Protein AF-A0ABD4UC56-F1 (afdb_monomer_lite)

Sequence (244 aa):
MSHGNWPKPLLRMRTLYWSKEVMFRAGFTQPSDFINEAKYGRTALVELGGLPWDSYFSGEKTPVLKTVALVEKVVAGTADLFETGPEGIPLWSILAGDIEKSKTLFNEVVGAPELDFHQRAIALALLFLPDRLNTRIEGAPEGFPDEHALPASDRRYTVWFERFLDMPAAIRLMNEAYEERAGFGMKPICAIFACYNLAKEYENSKVAILCGRLARQMMKQAIDEEFEGLGRDLSGYLSSFLRH

Foldseek 3Di:
DPPPPFDLLLLLLLLLLLLCVLQVLVVHDDLVVLQCCCCPNDALSVQVNPPPSVCSNRSVDGDDLVSLVSSCVRRNPSNCCNCANPPNHNLSCLLRLPLVSLVVLLCVVQVCPPADLVRSLVSLVCLLFACVVVPDPPPPPPPDDDPVPPPNDDPPRLVVLLVLLPDPVVLVRSLVSCVVVVASAPSSLSNLSSSLSVCVVVVNVSSVSNSLSVNVSCLVHHQPPRRPSRSVSVSVSSVVSSVD

Secondary structure (DSSP, 8-state):
-PPPS--HHHHHHHHHHHHHHHHHHTT-SSHHHHHHHHHH-SSGGGGGTTS-HHHHHTTSS---HHHHHHHHHHSTT-HHHHHT-GGG--HHHHHTT-HHHHHHHHHHHH--TTS-HHHHHHHHHHTTS-HHHHH-STTPPTTPPPGGG--TT-THHHHHHHHHTTSHHHHHHHHHHHHHHT---HHHHHHHHHHHHHHHHTT-HHHHHHHHHHHHHHHHHTHHHHSTTTHHHHHHHHHHHTT-

pLDDT: mean 84.9, std 16.59, range [34.41, 97.75]

Organism: NCBI:txid95486

Radius of gyration: 20.55 Å; chains: 1; bounding box: 45×37×62 Å

Structure (mmCIF, N/CA/C/O backbone):
data_AF-A0ABD4UC56-F1
#
_entry.id   AF-A0ABD4UC56-F1
#
loop_
_atom_site.group_PDB
_atom_site.id
_atom_site.type_symbol
_atom_site.label_atom_id
_atom_site.label_alt_id
_atom_site.label_comp_id
_atom_site.label_asym_id
_atom_site.label_entity_id
_atom_site.label_seq_id
_atom_site.pdbx_PDB_ins_code
_atom_site.Cartn_x
_atom_site.Cartn_y
_atom_site.Cartn_z
_atom_site.occupancy
_atom_site.B_iso_or_equiv
_atom_site.auth_seq_id
_atom_site.auth_comp_id
_atom_site.auth_asym_id
_atom_site.auth_atom_id
_atom_site.pdbx_PDB_model_num
ATOM 1 N N . MET A 1 1 ? -13.176 -18.007 8.235 1.00 34.94 1 MET A N 1
ATOM 2 C CA . MET A 1 1 ? -12.053 -18.149 7.292 1.00 34.94 1 MET A CA 1
ATOM 3 C C . MET A 1 1 ? -10.886 -17.398 7.896 1.00 34.94 1 MET A C 1
ATOM 5 O O . MET A 1 1 ? -11.037 -16.214 8.172 1.00 34.94 1 MET A O 1
ATOM 9 N N . SER A 1 2 ? -9.814 -18.098 8.275 1.00 38.34 2 SER A N 1
ATOM 10 C CA . SER A 1 2 ? -8.601 -17.439 8.763 1.00 38.34 2 SER A CA 1
ATOM 11 C C . SER A 1 2 ? -8.067 -16.574 7.631 1.00 38.34 2 SER A C 1
ATOM 13 O O . SER A 1 2 ? -8.054 -17.034 6.490 1.00 38.34 2 SER A O 1
ATOM 15 N N . HIS A 1 3 ? -7.624 -15.350 7.922 1.00 51.09 3 HIS A N 1
ATOM 16 C CA . HIS A 1 3 ? -6.699 -14.684 7.013 1.00 51.09 3 HIS A CA 1
ATOM 17 C C . HIS A 1 3 ? -5.624 -15.719 6.669 1.00 51.09 3 HIS A C 1
ATOM 19 O O . HIS A 1 3 ? -5.076 -16.339 7.587 1.00 51.09 3 HIS A O 1
ATOM 25 N N . GLY A 1 4 ? -5.424 -16.003 5.376 1.00 55.19 4 GLY A N 1
ATOM 26 C CA . GLY A 1 4 ? -4.327 -16.860 4.926 1.00 55.19 4 GLY A CA 1
ATOM 27 C C . GLY A 1 4 ? -3.036 -16.409 5.603 1.00 55.19 4 GLY A C 1
ATOM 28 O O . GLY A 1 4 ? -2.984 -15.275 6.063 1.00 55.19 4 GLY A O 1
ATOM 29 N N . ASN A 1 5 ? -2.042 -17.290 5.736 1.00 69.44 5 ASN A N 1
ATOM 30 C CA . ASN A 1 5 ? -0.773 -17.046 6.440 1.00 69.44 5 ASN A CA 1
ATOM 31 C C . ASN A 1 5 ? -0.027 -15.788 5.933 1.00 69.44 5 ASN A C 1
ATOM 33 O O . ASN A 1 5 ? 0.991 -15.883 5.256 1.00 69.44 5 ASN A O 1
ATOM 37 N N . TRP A 1 6 ? -0.531 -14.597 6.245 1.00 87.25 6 TRP A N 1
ATOM 38 C CA . TRP A 1 6 ? 0.053 -13.326 5.876 1.00 87.25 6 TRP A CA 1
ATOM 39 C C . TRP A 1 6 ? 1.240 -13.083 6.800 1.00 87.25 6 TRP A C 1
ATOM 41 O O . TRP A 1 6 ? 1.187 -13.448 7.984 1.00 87.25 6 TRP A O 1
ATOM 51 N N . PRO A 1 7 ? 2.314 -12.456 6.299 1.00 89.38 7 PRO A N 1
ATOM 52 C CA . PRO A 1 7 ? 3.470 -12.148 7.122 1.00 89.38 7 PRO A CA 1
ATOM 53 C C . PRO A 1 7 ? 3.062 -11.380 8.385 1.00 89.38 7 PRO A C 1
ATOM 55 O O . PRO A 1 7 ? 2.300 -10.414 8.317 1.00 89.38 7 PRO A O 1
ATOM 58 N N . LYS A 1 8 ? 3.599 -11.766 9.551 1.00 90.75 8 LYS A N 1
ATOM 59 C CA . LYS A 1 8 ? 3.335 -11.056 10.819 1.00 90.75 8 LYS A CA 1
ATOM 60 C C . LYS A 1 8 ? 3.566 -9.536 10.715 1.00 90.75 8 LYS A C 1
ATOM 62 O O . LYS A 1 8 ? 2.724 -8.798 11.224 1.00 90.75 8 LYS A O 1
ATOM 67 N N . PRO A 1 9 ? 4.628 -9.039 10.041 1.00 92.62 9 PRO A N 1
ATOM 68 C CA . PRO A 1 9 ? 4.813 -7.599 9.856 1.00 92.62 9 PRO A CA 1
ATOM 69 C C . PRO A 1 9 ? 3.680 -6.935 9.058 1.00 92.62 9 PRO A C 1
ATOM 71 O O . PRO A 1 9 ? 3.264 -5.834 9.407 1.00 92.62 9 PRO A O 1
ATOM 74 N N . LEU A 1 10 ? 3.133 -7.622 8.047 1.00 94.06 10 LEU A N 1
ATOM 75 C CA . LEU A 1 10 ? 2.003 -7.130 7.254 1.00 94.06 10 LEU A CA 1
ATOM 76 C C . LEU A 1 10 ? 0.727 -7.061 8.098 1.00 94.06 10 LEU A C 1
ATOM 78 O O . LEU A 1 10 ? 0.036 -6.045 8.100 1.00 94.06 10 LEU A O 1
ATOM 82 N N . LEU A 1 11 ? 0.440 -8.119 8.864 1.00 93.19 11 LEU A N 1
ATOM 83 C CA . LEU A 1 11 ? -0.705 -8.155 9.779 1.00 93.19 11 LEU A CA 1
ATOM 84 C C . LEU A 1 11 ? -0.637 -7.037 10.824 1.00 93.19 11 LEU A C 1
ATOM 86 O O . LEU A 1 11 ? -1.659 -6.411 11.115 1.00 93.19 11 LEU A O 1
ATOM 90 N N . ARG A 1 12 ? 0.562 -6.766 11.354 1.00 94.12 12 ARG A N 1
ATOM 91 C CA . ARG A 1 12 ? 0.807 -5.667 12.291 1.00 94.12 12 ARG A CA 1
ATOM 92 C C . ARG A 1 12 ? 0.507 -4.315 11.648 1.00 94.12 12 ARG A C 1
ATOM 94 O O . ARG A 1 12 ? -0.322 -3.586 12.177 1.00 94.12 12 ARG A O 1
ATOM 101 N N . MET A 1 13 ? 1.119 -4.009 10.504 1.00 95.12 13 MET A N 1
ATOM 102 C CA . MET A 1 13 ? 0.912 -2.742 9.788 1.00 95.12 13 MET A CA 1
ATOM 103 C C . MET A 1 13 ? -0.564 -2.502 9.453 1.00 95.12 13 MET A C 1
ATOM 105 O O . MET A 1 13 ? -1.112 -1.450 9.767 1.00 95.12 13 MET A O 1
ATOM 109 N N . ARG A 1 14 ? -1.232 -3.516 8.899 1.00 95.00 14 ARG A N 1
ATOM 110 C CA . ARG A 1 14 ? -2.663 -3.476 8.590 1.00 95.00 14 ARG A CA 1
ATOM 111 C C . ARG A 1 14 ? -3.525 -3.184 9.816 1.00 95.00 14 ARG A C 1
ATOM 113 O O . ARG A 1 14 ? -4.465 -2.402 9.736 1.00 95.00 14 ARG A O 1
ATOM 120 N N . THR A 1 15 ? -3.210 -3.810 10.951 1.00 95.88 15 THR A N 1
ATOM 121 C CA . THR A 1 15 ? -3.959 -3.593 12.197 1.00 95.88 15 THR A CA 1
ATOM 122 C C . THR A 1 15 ? -3.738 -2.187 12.751 1.00 95.88 15 THR A C 1
ATOM 124 O O . THR A 1 15 ? -4.694 -1.541 13.180 1.00 95.88 15 THR A O 1
ATOM 127 N N . LEU A 1 16 ? -2.497 -1.699 12.717 1.00 95.75 16 LEU A N 1
ATOM 128 C CA . LEU A 1 16 ? -2.157 -0.345 13.149 1.00 95.75 16 LEU A CA 1
ATOM 129 C C . LEU A 1 16 ? -2.897 0.703 12.320 1.00 95.75 16 LEU A C 1
ATOM 131 O O . LEU A 1 16 ? -3.512 1.597 12.891 1.00 95.75 16 LEU A O 1
ATOM 135 N N . TYR A 1 17 ? -2.881 0.567 10.994 1.00 96.62 17 TYR A N 1
ATOM 136 C CA . TYR A 1 17 ? -3.614 1.461 10.103 1.00 96.62 17 TYR A CA 1
ATOM 137 C C . TYR A 1 17 ? -5.119 1.426 10.383 1.00 96.62 17 TYR A C 1
ATOM 139 O O . TYR A 1 17 ? -5.709 2.448 10.713 1.00 96.62 17 TYR A O 1
ATOM 147 N N . TRP A 1 18 ? -5.728 0.239 10.357 1.00 97.25 18 TRP A N 1
ATOM 148 C CA . TRP A 1 18 ? -7.166 0.096 10.579 1.00 97.25 18 TRP A CA 1
ATOM 149 C C . TRP A 1 18 ? -7.626 0.640 11.935 1.00 97.25 18 TRP A C 1
ATOM 151 O O . TRP A 1 18 ? -8.631 1.337 12.003 1.00 97.25 18 TRP A O 1
ATOM 161 N N . SER A 1 19 ? -6.901 0.350 13.018 1.00 97.19 19 SER A N 1
ATOM 162 C CA . SER A 1 19 ? -7.288 0.833 14.351 1.00 97.19 19 SER A CA 1
ATOM 163 C C . SER A 1 19 ? -7.240 2.361 14.449 1.00 97.19 19 SER A C 1
ATOM 165 O O . SER A 1 19 ? -8.157 2.955 15.018 1.00 97.19 19 SER A O 1
ATOM 167 N N . LYS A 1 20 ? -6.232 3.006 13.842 1.00 96.75 20 LYS A N 1
ATOM 168 C CA . LYS A 1 20 ? -6.167 4.473 13.719 1.00 96.75 20 LYS A CA 1
ATOM 169 C C . LYS A 1 20 ? -7.346 5.019 12.911 1.00 96.75 20 LYS A C 1
ATOM 171 O O . LYS A 1 20 ? -7.988 5.963 13.352 1.00 96.75 20 LYS A O 1
ATOM 176 N N . GLU A 1 21 ? -7.679 4.396 11.786 1.00 96.94 21 GLU A N 1
ATOM 177 C CA . GLU A 1 21 ? -8.805 4.817 10.944 1.00 96.94 21 GLU A CA 1
ATOM 178 C C . GLU A 1 21 ? -10.159 4.687 11.647 1.00 96.94 21 GLU A C 1
ATOM 180 O O . GLU A 1 21 ? -10.992 5.588 11.562 1.00 96.94 21 GLU A O 1
ATOM 185 N N . VAL A 1 22 ? -10.379 3.602 12.397 1.00 97.44 22 VAL A N 1
ATOM 186 C CA . VAL A 1 22 ? -11.581 3.448 13.232 1.00 97.44 22 VAL A CA 1
ATOM 187 C C . VAL A 1 22 ? -11.675 4.587 14.245 1.00 97.44 22 VAL A C 1
ATOM 189 O O . VAL A 1 22 ? -12.737 5.188 14.399 1.00 97.44 22 VAL A O 1
ATOM 192 N N . MET A 1 23 ? -10.565 4.902 14.915 1.00 97.31 23 MET A N 1
ATOM 193 C CA . MET A 1 23 ? -10.492 5.981 15.898 1.00 97.31 23 MET A CA 1
ATOM 194 C C . MET A 1 23 ? -10.817 7.345 15.272 1.00 97.31 23 MET A C 1
ATOM 196 O O . MET A 1 23 ? -11.667 8.067 15.796 1.00 97.31 23 MET A O 1
ATOM 200 N N . PHE A 1 24 ? -10.193 7.678 14.139 1.00 96.00 24 PHE A N 1
ATOM 201 C CA . PHE A 1 24 ? -10.416 8.952 13.453 1.00 96.00 24 PHE A CA 1
ATOM 202 C C . PHE A 1 24 ? -11.850 9.088 12.943 1.00 96.00 24 PHE A C 1
ATOM 204 O O . PHE A 1 24 ? -12.478 10.126 13.149 1.00 96.00 24 PHE A O 1
ATOM 211 N N . ARG A 1 25 ? -12.417 8.028 12.359 1.00 95.56 25 ARG A N 1
ATOM 212 C CA . ARG A 1 25 ? -13.816 8.014 11.894 1.00 95.56 25 ARG A CA 1
ATOM 213 C C . ARG A 1 25 ? -14.823 8.099 13.033 1.00 95.56 25 ARG A C 1
ATOM 215 O O . ARG A 1 25 ? -15.903 8.650 12.848 1.00 95.56 25 ARG A O 1
ATOM 222 N N . ALA A 1 26 ? -14.463 7.598 14.210 1.00 95.25 26 ALA A N 1
ATOM 223 C CA . ALA A 1 26 ? -15.240 7.785 15.429 1.00 95.25 26 ALA A CA 1
ATOM 224 C C . ALA A 1 26 ? -15.114 9.207 16.018 1.00 95.25 26 ALA A C 1
ATOM 226 O O . ALA A 1 26 ? -15.809 9.517 16.982 1.00 95.25 26 ALA A O 1
ATOM 227 N N . GLY A 1 27 ? -14.266 10.075 15.451 1.00 95.81 27 GLY A N 1
ATOM 228 C CA . GLY A 1 27 ? -14.096 11.471 15.868 1.00 95.81 27 GLY A CA 1
ATOM 229 C C . GLY A 1 27 ? -13.004 11.699 16.914 1.00 95.81 27 GLY A C 1
ATOM 230 O O . GLY A 1 27 ? -12.983 12.752 17.549 1.00 95.81 27 GLY A O 1
ATOM 231 N N . PHE A 1 28 ? -12.097 10.738 17.107 1.00 96.56 28 PHE A N 1
ATOM 232 C CA . PHE A 1 28 ? -11.047 10.804 18.123 1.00 96.56 28 PHE A CA 1
ATOM 233 C C . PHE A 1 28 ? -9.662 10.928 17.497 1.00 96.56 28 PHE A C 1
ATOM 235 O O . PHE A 1 28 ? -9.378 10.346 16.456 1.00 96.56 28 PHE A O 1
ATOM 242 N N . THR A 1 29 ? -8.768 11.651 18.171 1.00 94.31 29 THR A N 1
ATOM 243 C CA . THR A 1 29 ? -7.362 11.803 17.754 1.00 94.31 29 THR A CA 1
ATOM 244 C C . THR A 1 29 ? -6.379 11.106 18.691 1.00 94.31 29 THR A C 1
ATOM 246 O O . THR A 1 29 ? -5.220 10.917 18.325 1.00 94.31 29 THR A O 1
ATOM 249 N N . GLN A 1 30 ? -6.830 10.705 19.884 1.00 95.88 30 GLN A N 1
ATOM 250 C CA . GLN A 1 30 ? -6.021 10.036 20.899 1.00 95.88 30 GLN A CA 1
ATOM 251 C C . GLN A 1 30 ? -6.595 8.652 21.229 1.00 95.88 30 GLN A C 1
ATOM 253 O O . GLN A 1 30 ? -7.786 8.552 21.546 1.00 95.88 30 GLN A O 1
ATOM 258 N N . PRO A 1 31 ? -5.763 7.588 21.240 1.00 96.69 31 PRO A N 1
ATOM 259 C CA . PRO A 1 31 ? -6.217 6.242 21.582 1.00 96.69 31 PRO A CA 1
ATOM 260 C C . PRO A 1 31 ? -6.876 6.154 22.960 1.00 96.69 31 PRO A C 1
ATOM 262 O O . PRO A 1 31 ? -7.880 5.465 23.111 1.00 96.69 31 PRO A O 1
ATOM 265 N N . SER A 1 32 ? -6.356 6.874 23.960 1.00 96.56 32 SER A N 1
ATOM 266 C CA . SER A 1 32 ? -6.914 6.877 25.318 1.00 96.56 32 SER A CA 1
ATOM 267 C C . SER A 1 32 ? -8.359 7.364 25.355 1.00 96.56 32 SER A C 1
ATOM 269 O O . SER A 1 32 ? -9.187 6.772 26.043 1.00 96.56 32 SER A O 1
ATOM 271 N N . ASP A 1 33 ? -8.668 8.416 24.601 1.00 96.62 33 ASP A N 1
ATOM 272 C CA . ASP A 1 33 ? -9.986 9.050 24.608 1.00 96.62 33 ASP A CA 1
ATOM 273 C C . ASP A 1 33 ? -11.004 8.152 23.913 1.00 96.62 33 ASP A C 1
ATOM 275 O O . ASP A 1 33 ? -12.080 7.899 24.450 1.00 96.62 33 ASP A O 1
ATOM 279 N N . PHE A 1 34 ? -10.610 7.573 22.777 1.00 97.44 34 PHE A N 1
ATOM 280 C CA . PHE A 1 34 ? -11.412 6.580 22.074 1.00 97.44 34 PHE A CA 1
ATOM 281 C C . PHE A 1 34 ? -11.685 5.342 22.936 1.00 97.44 34 PHE A C 1
ATOM 283 O O . PHE A 1 34 ? -12.820 4.879 23.014 1.00 97.44 34 PHE A O 1
ATOM 290 N N . ILE A 1 35 ? -10.668 4.814 23.624 1.00 97.00 35 ILE A N 1
ATOM 291 C CA . ILE A 1 35 ? -10.823 3.650 24.507 1.00 97.00 35 ILE A CA 1
ATOM 292 C C . ILE A 1 35 ? -11.744 3.974 25.684 1.00 97.00 35 ILE A C 1
ATOM 294 O O . ILE A 1 35 ? -12.556 3.133 26.072 1.00 97.00 35 ILE A O 1
ATOM 298 N N . ASN A 1 36 ? -11.633 5.173 26.254 1.00 96.31 36 ASN A N 1
ATOM 299 C CA . ASN A 1 36 ? -12.501 5.612 27.341 1.00 96.31 36 ASN A CA 1
ATOM 300 C C . ASN A 1 36 ? -13.952 5.764 26.877 1.00 96.31 36 ASN A C 1
ATOM 302 O O . ASN A 1 36 ? -14.845 5.267 27.563 1.00 96.31 36 ASN A O 1
ATOM 306 N N . GLU A 1 37 ? -14.196 6.366 25.710 1.00 96.12 37 GLU A N 1
ATOM 307 C CA . GLU A 1 37 ? -15.546 6.467 25.144 1.00 96.12 37 GLU A CA 1
ATOM 308 C C . GLU A 1 37 ? -16.113 5.080 24.812 1.00 96.12 37 GLU A C 1
ATOM 310 O O . GLU A 1 37 ? -17.249 4.773 25.167 1.00 96.12 37 GLU A O 1
ATOM 315 N N . ALA A 1 38 ? -15.315 4.193 24.217 1.00 95.12 38 ALA A N 1
ATOM 316 C CA . ALA A 1 38 ? -15.743 2.828 23.931 1.00 95.12 38 ALA A CA 1
ATOM 317 C C . ALA A 1 38 ? -16.048 2.026 25.208 1.00 95.12 38 ALA A C 1
ATOM 319 O O . ALA A 1 38 ? -16.884 1.133 25.180 1.00 95.12 38 ALA A O 1
ATOM 320 N N . LYS A 1 39 ? -15.391 2.305 26.341 1.00 94.50 39 LYS A N 1
ATOM 321 C CA . LYS A 1 39 ? -15.625 1.577 27.603 1.00 94.50 39 LYS A CA 1
ATOM 322 C C . LYS A 1 39 ? -16.746 2.165 28.456 1.00 94.50 39 LYS A C 1
ATOM 324 O O . LYS A 1 39 ? -17.469 1.410 29.102 1.00 94.50 39 LYS A O 1
ATOM 329 N N . TYR A 1 40 ? -16.858 3.488 28.506 1.00 93.31 40 TYR A N 1
ATOM 330 C CA . TYR A 1 40 ? -17.664 4.199 29.507 1.00 93.31 40 TYR A CA 1
ATOM 331 C C . TYR A 1 40 ? -18.551 5.300 28.922 1.00 93.31 40 TYR A C 1
ATOM 333 O O . TYR A 1 40 ? -19.234 5.997 29.678 1.00 93.31 40 TYR A O 1
ATOM 341 N N . GLY A 1 41 ? -18.518 5.484 27.604 1.00 89.06 41 GLY A N 1
ATOM 342 C CA . GLY A 1 41 ? -19.279 6.500 26.900 1.00 89.06 41 GLY A CA 1
ATOM 343 C C . GLY A 1 41 ? -20.789 6.303 26.984 1.00 89.06 41 GLY A C 1
ATOM 344 O O . GLY A 1 41 ? -21.318 5.431 27.677 1.00 89.06 41 GLY A O 1
ATOM 345 N N . ARG A 1 42 ? -21.514 7.148 26.254 1.00 83.94 42 ARG A N 1
ATOM 346 C CA . ARG A 1 42 ? -22.986 7.061 26.133 1.00 83.94 42 ARG A CA 1
ATOM 347 C C . ARG A 1 42 ? -23.453 6.960 24.683 1.00 83.94 42 ARG A C 1
ATOM 349 O O . ARG A 1 42 ? -24.628 7.165 24.393 1.00 83.94 42 ARG A O 1
ATOM 356 N N . THR A 1 43 ? -22.523 6.676 23.782 1.00 89.50 43 THR A N 1
ATOM 357 C CA . THR A 1 43 ? -22.740 6.534 22.342 1.00 89.50 43 THR A CA 1
ATOM 358 C C . THR A 1 43 ? -22.788 5.056 21.946 1.00 89.50 43 THR A C 1
ATOM 360 O O . THR A 1 43 ? -22.531 4.182 22.768 1.00 89.50 43 THR A O 1
ATOM 363 N N . ALA A 1 44 ? -23.078 4.750 20.677 1.00 90.88 44 ALA A N 1
ATOM 364 C CA . ALA A 1 44 ? -23.024 3.375 20.163 1.00 90.88 44 ALA A CA 1
ATOM 365 C C . ALA A 1 44 ? -21.621 2.735 20.276 1.00 90.88 44 ALA A C 1
ATOM 367 O O . ALA A 1 44 ? -21.494 1.514 20.246 1.00 90.88 44 ALA A O 1
ATOM 368 N N . LEU A 1 45 ? -20.567 3.542 20.479 1.00 92.56 45 LEU A N 1
ATOM 369 C CA . LEU A 1 45 ? -19.195 3.065 20.684 1.00 92.56 45 LEU A CA 1
ATOM 370 C C . LEU A 1 45 ? -19.047 2.152 21.904 1.00 92.56 45 LEU A C 1
ATOM 372 O O .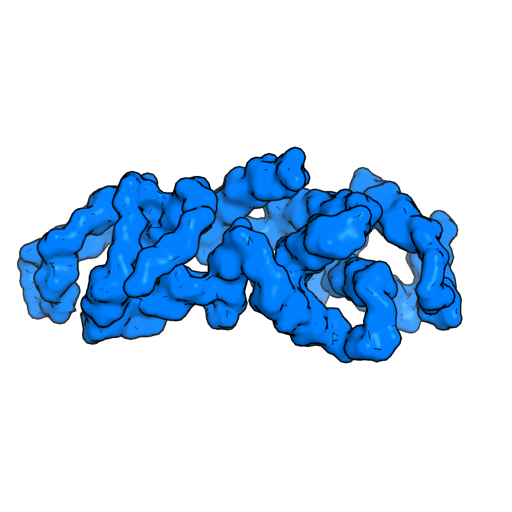 LEU A 1 45 ? -18.123 1.339 21.925 1.00 92.56 45 LEU A O 1
ATOM 376 N N . VAL A 1 46 ? -19.963 2.219 22.878 1.00 94.56 46 VAL A N 1
ATOM 377 C CA . VAL A 1 46 ? -19.941 1.336 24.056 1.00 94.56 46 VAL A CA 1
ATOM 378 C C . VAL A 1 46 ? -20.017 -0.150 23.701 1.00 94.56 46 VAL A C 1
ATOM 380 O O . VAL A 1 46 ? -19.494 -0.994 24.428 1.00 94.56 46 VAL A O 1
ATOM 383 N N . GLU A 1 47 ? -20.605 -0.488 22.547 1.00 93.25 47 GLU A N 1
ATOM 384 C CA . GLU A 1 47 ? -20.646 -1.860 22.026 1.00 93.25 47 GLU A CA 1
ATOM 385 C C . GLU A 1 47 ? -19.245 -2.415 21.717 1.00 93.25 47 GLU A C 1
ATOM 387 O O . GLU A 1 47 ? -19.036 -3.630 21.692 1.00 93.25 47 GLU A O 1
ATOM 392 N N . LEU A 1 48 ? -18.262 -1.532 21.522 1.00 95.88 48 LEU A N 1
ATOM 393 C CA . LEU A 1 48 ? -16.876 -1.870 21.211 1.00 95.88 48 LEU A CA 1
ATOM 394 C C . LEU A 1 48 ? -15.980 -1.946 22.459 1.00 95.88 48 LEU A C 1
ATOM 396 O O . LEU A 1 48 ? -14.807 -2.307 22.337 1.00 95.88 48 LEU A O 1
ATOM 400 N N . GLY A 1 49 ? -16.493 -1.635 23.655 1.00 93.69 49 GLY A N 1
ATOM 401 C CA . GLY A 1 49 ? -15.700 -1.508 24.886 1.00 93.69 49 GLY A CA 1
ATOM 402 C C . GLY A 1 49 ? -15.017 -2.785 25.369 1.00 93.69 49 GLY A C 1
ATOM 403 O O . GLY A 1 49 ? -13.985 -2.725 26.036 1.00 93.69 49 GLY A O 1
ATOM 404 N N . GLY A 1 50 ? -15.562 -3.949 25.004 1.00 94.50 50 GLY A N 1
ATOM 405 C CA . GLY A 1 50 ? -14.986 -5.257 25.333 1.00 94.50 50 GLY A CA 1
ATOM 406 C C . GLY A 1 50 ? -13.803 -5.675 24.452 1.00 94.50 50 GLY A C 1
ATOM 407 O O . GLY A 1 50 ? -13.218 -6.735 24.681 1.00 94.50 50 GLY A O 1
ATOM 408 N N . LEU A 1 51 ? -13.456 -4.891 23.427 1.00 96.88 51 LEU A N 1
ATOM 409 C CA . LEU A 1 51 ? -12.378 -5.221 22.497 1.00 96.88 51 LEU A CA 1
ATOM 410 C C . LEU A 1 51 ? -11.001 -4.799 23.048 1.00 96.88 51 LEU A C 1
ATOM 412 O O . LEU A 1 51 ? -10.890 -3.790 23.748 1.00 96.88 51 LEU A O 1
ATOM 416 N N . PRO A 1 52 ? -9.920 -5.538 22.726 1.00 96.94 52 PRO A N 1
ATOM 417 C CA . PRO A 1 52 ? -8.573 -5.249 23.214 1.00 96.94 52 PRO A CA 1
ATOM 418 C C . PRO A 1 52 ? -7.905 -4.128 22.398 1.00 96.94 52 PRO A C 1
ATOM 420 O O . PRO A 1 52 ? -6.874 -4.347 21.763 1.00 96.94 52 PRO A O 1
ATOM 423 N N . TRP A 1 53 ? -8.503 -2.935 22.398 1.00 97.44 53 TRP A N 1
ATOM 424 C CA . TRP A 1 53 ? -8.071 -1.786 21.597 1.00 97.44 53 TRP A CA 1
ATOM 425 C C . TRP A 1 53 ? -6.611 -1.397 21.815 1.00 97.44 53 TRP A C 1
ATOM 427 O O . TRP A 1 53 ? -5.910 -1.168 20.836 1.00 97.44 53 TRP A O 1
ATOM 437 N N . ASP A 1 54 ? -6.123 -1.420 23.058 1.00 96.81 54 ASP A N 1
ATOM 438 C CA . ASP A 1 54 ? -4.708 -1.172 23.370 1.00 96.81 54 ASP A CA 1
ATOM 439 C C . ASP A 1 54 ? -3.777 -2.087 22.551 1.00 96.81 54 ASP A C 1
ATOM 441 O O . ASP A 1 54 ? -2.806 -1.631 21.947 1.00 96.81 54 ASP A O 1
ATOM 445 N N . SER A 1 55 ? -4.123 -3.377 22.445 1.00 96.50 55 SER A N 1
ATOM 446 C CA . SER A 1 55 ? -3.368 -4.351 21.647 1.00 96.50 55 SER A CA 1
ATOM 447 C C . SER A 1 55 ? -3.525 -4.156 20.136 1.00 96.50 55 SER A C 1
ATOM 449 O O . SER A 1 55 ? -2.665 -4.602 19.376 1.00 96.50 55 SER A O 1
ATOM 451 N N . TYR A 1 56 ? -4.621 -3.547 19.676 1.00 97.19 56 TYR A N 1
ATOM 452 C CA . TYR A 1 56 ? -4.802 -3.200 18.264 1.00 97.19 56 TYR A CA 1
ATOM 453 C C . TYR A 1 56 ? -3.962 -1.975 17.894 1.00 97.19 56 TYR A C 1
ATOM 455 O O . TYR A 1 56 ? -3.231 -2.028 16.905 1.00 97.19 56 TYR A O 1
ATOM 463 N N . PHE A 1 57 ? -3.961 -0.935 18.732 1.00 96.62 57 PHE A N 1
ATOM 464 C CA . PHE A 1 57 ? -3.142 0.265 18.537 1.00 96.62 57 PHE A CA 1
ATOM 465 C C . PHE A 1 57 ? -1.635 0.015 18.682 1.00 96.62 57 PHE A C 1
ATOM 467 O O . PHE A 1 57 ? -0.842 0.763 18.115 1.00 96.62 57 PHE A O 1
ATOM 474 N N . SER A 1 58 ? -1.215 -1.034 19.396 1.00 94.44 58 SER A N 1
ATOM 475 C CA . SER A 1 58 ? 0.189 -1.481 19.428 1.00 94.44 58 SER A CA 1
ATOM 476 C C . SER A 1 58 ? 0.538 -2.484 18.316 1.00 94.44 58 SER A C 1
ATOM 478 O O . SER A 1 58 ? 1.718 -2.735 18.027 1.00 94.44 58 SER A O 1
ATOM 480 N N . GLY A 1 59 ? -0.482 -3.044 17.657 1.00 92.38 59 GLY A N 1
ATOM 481 C CA . GLY A 1 59 ? -0.350 -4.083 16.639 1.00 92.38 59 GLY A CA 1
ATOM 482 C C . GLY A 1 59 ? 0.091 -5.444 17.197 1.00 92.38 59 GLY A C 1
ATOM 483 O O . GLY A 1 59 ? 0.592 -6.280 16.445 1.00 92.38 59 GLY A O 1
ATOM 484 N N . GLU A 1 60 ? -0.065 -5.667 18.504 1.00 93.19 60 GLU A N 1
ATOM 485 C CA . GLU A 1 60 ? 0.219 -6.939 19.185 1.00 93.19 60 GLU A CA 1
ATOM 486 C C . GLU A 1 60 ? -0.819 -8.016 18.871 1.00 93.19 60 GLU A C 1
ATOM 488 O O . GLU A 1 60 ? -0.489 -9.199 18.761 1.00 93.19 60 GLU A O 1
ATOM 493 N N . LYS A 1 61 ? -2.086 -7.613 18.735 1.00 93.81 61 LYS A N 1
ATOM 494 C CA . LYS A 1 61 ? -3.186 -8.497 18.339 1.00 93.81 61 LYS A CA 1
ATOM 495 C C . LYS A 1 61 ? -3.746 -8.040 17.012 1.00 93.81 61 LYS A C 1
ATOM 497 O O . LYS A 1 61 ? -3.859 -6.851 16.771 1.00 93.81 61 LYS A O 1
ATOM 502 N N . THR A 1 62 ? -4.172 -8.990 16.192 1.00 93.38 62 THR A N 1
ATOM 503 C CA . THR A 1 62 ? -4.924 -8.723 14.963 1.00 93.38 62 THR A CA 1
ATOM 504 C C . THR A 1 62 ? -6.394 -9.067 15.209 1.00 93.38 62 THR A C 1
ATOM 506 O O . THR A 1 62 ? -6.668 -10.140 15.760 1.00 93.38 62 THR A O 1
ATOM 509 N N . PRO A 1 63 ? -7.352 -8.195 14.850 1.00 93.69 63 PRO A N 1
ATOM 510 C CA . PRO A 1 63 ? -8.767 -8.512 14.986 1.00 93.69 63 PRO A CA 1
ATOM 511 C C . PRO A 1 63 ? -9.137 -9.678 14.062 1.00 93.69 63 PRO A C 1
ATOM 513 O O . PRO A 1 63 ? -8.594 -9.840 12.969 1.00 93.69 63 PRO A O 1
ATOM 516 N N . VAL A 1 64 ? -10.078 -10.510 14.506 1.00 92.44 64 VAL A N 1
ATOM 517 C CA . VAL A 1 64 ? -10.695 -11.518 13.635 1.00 92.44 64 VAL A CA 1
ATOM 518 C C . VAL A 1 64 ? -11.795 -10.865 12.800 1.00 92.44 64 VAL A C 1
ATOM 520 O O . VAL A 1 64 ? -12.379 -9.872 13.222 1.00 92.44 64 VAL A O 1
ATOM 523 N N . LEU A 1 65 ? -12.160 -11.460 11.662 1.00 90.31 65 LEU A N 1
ATOM 524 C CA . LEU A 1 65 ? -13.205 -10.921 10.773 1.00 90.31 65 LEU A CA 1
ATOM 525 C C . LEU A 1 65 ? -14.536 -10.624 11.483 1.00 90.31 65 LEU A C 1
ATOM 527 O O . LEU A 1 65 ? -15.189 -9.633 11.189 1.00 90.31 65 LEU A O 1
ATOM 531 N N . LYS A 1 66 ? -14.924 -11.440 12.474 1.00 93.62 66 LYS A N 1
ATOM 532 C CA . LYS A 1 66 ? -16.124 -11.166 13.285 1.00 93.62 66 LYS A CA 1
ATOM 533 C C . LYS A 1 66 ? -16.012 -9.862 14.080 1.00 93.62 66 LYS A C 1
ATOM 535 O O . LYS A 1 66 ? -17.011 -9.178 14.249 1.00 93.62 66 LYS A O 1
ATOM 540 N N . THR A 1 67 ? -14.815 -9.535 14.567 1.00 95.50 67 THR A N 1
ATOM 541 C CA . THR A 1 67 ? -14.538 -8.270 15.255 1.00 95.50 67 THR A CA 1
ATOM 542 C C . THR A 1 67 ? -14.590 -7.108 14.277 1.00 95.50 67 THR A C 1
ATOM 544 O O . THR A 1 67 ? -15.223 -6.108 14.580 1.00 95.50 67 THR A O 1
ATOM 547 N N . VAL A 1 68 ? -13.994 -7.253 13.093 1.00 96.56 68 VAL A N 1
ATOM 548 C CA . VAL A 1 68 ? -14.046 -6.223 12.043 1.00 96.56 68 VAL A CA 1
ATOM 549 C C . VAL A 1 68 ? -15.497 -5.935 11.646 1.00 96.56 68 VAL A C 1
ATOM 551 O O . VAL A 1 68 ? -15.915 -4.785 11.650 1.00 96.56 68 VAL A O 1
ATOM 554 N N . ALA A 1 69 ? -16.303 -6.977 11.431 1.00 96.31 69 ALA A N 1
ATOM 555 C CA . ALA A 1 69 ? -17.725 -6.843 11.119 1.00 96.31 69 ALA A CA 1
ATOM 556 C C . ALA A 1 69 ? -18.559 -6.251 12.270 1.00 96.31 69 ALA A C 1
ATOM 558 O O . ALA A 1 69 ? -19.589 -5.632 12.022 1.00 96.31 69 ALA A O 1
ATOM 559 N N . LEU A 1 70 ? -18.156 -6.462 13.529 1.00 96.19 70 LEU A N 1
ATOM 560 C CA . LEU A 1 70 ? -18.777 -5.792 14.674 1.00 96.19 70 LEU A CA 1
ATOM 561 C C . LEU A 1 70 ? -18.460 -4.294 14.654 1.00 96.19 70 LEU A C 1
ATOM 563 O O . LEU A 1 70 ? -19.369 -3.487 14.806 1.00 96.19 70 LEU A O 1
ATOM 567 N N . VAL A 1 71 ? -17.194 -3.933 14.432 1.00 97.31 71 VAL A N 1
ATOM 568 C CA . VAL A 1 71 ? -16.761 -2.532 14.358 1.00 97.31 71 VAL A CA 1
ATOM 569 C C . VAL A 1 71 ? -17.450 -1.809 13.205 1.00 97.31 71 VAL A C 1
ATOM 571 O O . VAL A 1 71 ? -17.964 -0.724 13.430 1.00 97.31 71 VAL A O 1
ATOM 574 N N . GLU A 1 72 ? -17.572 -2.427 12.030 1.00 97.38 72 GLU A N 1
ATOM 575 C CA . GLU A 1 72 ? -18.257 -1.849 10.862 1.00 97.38 72 GLU A CA 1
ATOM 576 C C . GLU A 1 72 ? -19.710 -1.442 11.144 1.00 97.38 72 GLU A C 1
ATOM 578 O O . GLU A 1 72 ? -20.188 -0.433 10.634 1.00 97.38 72 GLU A O 1
ATOM 583 N N . LYS A 1 73 ? -20.422 -2.195 11.993 1.00 96.81 73 LYS A N 1
ATOM 584 C CA . LYS A 1 73 ? -21.806 -1.861 12.372 1.00 96.81 73 LYS A CA 1
ATOM 585 C C . LYS A 1 73 ? -21.907 -0.586 13.205 1.00 96.81 73 LYS A C 1
ATOM 587 O O . LYS A 1 73 ? -22.959 0.045 13.203 1.00 96.81 73 LYS A O 1
ATOM 592 N N . VAL A 1 74 ? -20.846 -0.247 13.934 1.00 96.50 74 VAL A N 1
ATOM 593 C CA . VAL A 1 74 ? -20.794 0.906 14.841 1.00 96.50 74 VAL A CA 1
ATOM 594 C C . VAL A 1 74 ? -20.091 2.092 14.176 1.00 96.50 74 VAL A C 1
ATOM 596 O O . VAL A 1 74 ? -20.523 3.231 14.325 1.00 96.50 74 VAL A O 1
ATOM 599 N N . VAL A 1 75 ? -19.025 1.825 13.420 1.00 96.00 75 VAL A N 1
ATOM 600 C CA . VAL A 1 75 ? -18.202 2.797 12.694 1.00 96.00 75 VAL A CA 1
ATOM 601 C C . VAL A 1 75 ? -18.079 2.330 11.243 1.00 96.00 75 VAL A C 1
ATOM 603 O O . VAL A 1 75 ? -17.215 1.521 10.898 1.00 96.00 75 VAL A O 1
ATOM 606 N N . ALA A 1 76 ? -18.980 2.834 10.401 1.00 95.00 76 ALA A N 1
ATOM 607 C CA . ALA A 1 76 ? -19.110 2.408 9.012 1.00 95.00 76 ALA A CA 1
ATOM 608 C C . ALA A 1 76 ? -17.904 2.796 8.134 1.00 95.00 76 ALA A C 1
ATOM 610 O O . ALA A 1 76 ? -17.235 3.817 8.344 1.00 95.00 76 ALA A O 1
ATOM 611 N N . GLY A 1 77 ? -17.657 1.991 7.101 1.00 93.31 77 GLY A N 1
ATOM 612 C CA . GLY A 1 77 ? -16.569 2.164 6.140 1.00 93.31 77 GLY A CA 1
ATOM 613 C C . GLY A 1 77 ? -15.186 1.817 6.695 1.00 93.31 77 GLY A C 1
ATOM 614 O O . GLY A 1 77 ? -14.188 2.318 6.180 1.00 93.31 77 GLY A O 1
ATOM 615 N N . THR A 1 78 ? -15.106 1.007 7.752 1.00 95.50 78 THR A N 1
ATOM 616 C CA . THR A 1 78 ? -13.847 0.571 8.377 1.00 95.50 78 THR A CA 1
ATOM 617 C C . THR A 1 78 ? -13.455 -0.851 7.988 1.00 95.50 78 THR A C 1
ATOM 619 O O . THR A 1 78 ? -12.266 -1.174 8.009 1.00 95.50 78 THR A O 1
ATOM 622 N N . ALA A 1 79 ? -14.409 -1.703 7.602 1.00 95.88 79 ALA A N 1
ATOM 623 C CA . ALA A 1 79 ? -14.130 -3.076 7.184 1.00 95.88 79 ALA A CA 1
ATOM 624 C C . ALA A 1 79 ? -13.215 -3.131 5.953 1.00 95.88 79 ALA A C 1
ATOM 626 O O . ALA A 1 79 ? -12.184 -3.805 5.986 1.00 95.88 79 ALA A O 1
ATOM 627 N N . ASP A 1 80 ? -13.529 -2.358 4.910 1.00 95.06 80 ASP A N 1
ATOM 628 C CA . ASP A 1 80 ? -12.750 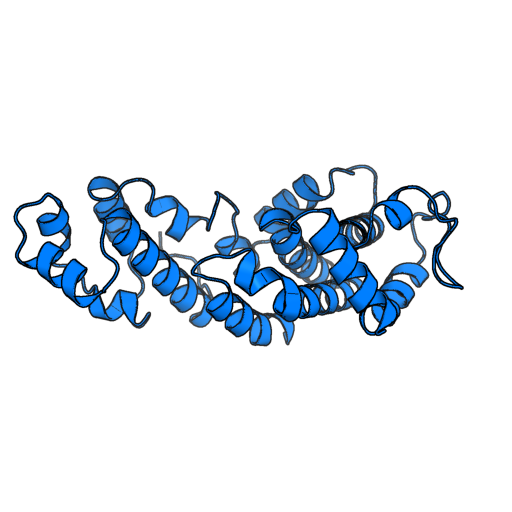-2.343 3.666 1.00 95.06 80 ASP A CA 1
ATOM 629 C C . ASP A 1 80 ? -11.303 -1.881 3.882 1.00 95.06 80 ASP A C 1
ATOM 631 O O . ASP A 1 80 ? -10.381 -2.407 3.258 1.00 95.06 80 ASP A O 1
ATOM 635 N N . LEU A 1 81 ? -11.072 -0.974 4.835 1.00 95.25 81 LEU A N 1
ATOM 636 C CA . LEU A 1 81 ? -9.726 -0.521 5.200 1.00 95.25 81 LEU A CA 1
ATOM 637 C C . LEU A 1 81 ? -8.878 -1.657 5.784 1.00 95.25 81 LEU A C 1
ATOM 639 O O . LEU A 1 81 ? -7.658 -1.673 5.618 1.00 95.25 81 LEU A O 1
ATOM 643 N N . PHE A 1 82 ? -9.505 -2.634 6.444 1.00 95.19 82 PHE A N 1
ATOM 644 C CA . PHE A 1 82 ? -8.827 -3.809 6.991 1.00 95.19 82 PHE A CA 1
ATOM 645 C C . PHE A 1 82 ? -8.731 -4.974 6.002 1.00 95.19 82 PHE A C 1
ATOM 647 O O . PHE A 1 82 ? -7.762 -5.738 6.023 1.00 95.19 82 PHE A O 1
ATOM 654 N N . GLU A 1 83 ? -9.745 -5.164 5.166 1.00 93.56 83 GLU A N 1
ATOM 655 C CA . GLU A 1 83 ? -9.815 -6.302 4.247 1.00 93.56 83 GLU A CA 1
ATOM 656 C C . GLU A 1 83 ? -9.066 -6.031 2.940 1.00 93.56 83 GLU A C 1
ATOM 658 O O . GLU A 1 83 ? -8.346 -6.906 2.454 1.00 93.56 83 GLU A O 1
ATOM 663 N N . THR A 1 84 ? -9.152 -4.802 2.437 1.00 94.19 84 THR A N 1
ATOM 664 C CA . THR A 1 84 ? -8.672 -4.405 1.111 1.00 94.19 84 THR A CA 1
ATOM 665 C C . THR A 1 84 ? -7.473 -3.462 1.217 1.00 94.19 84 THR A C 1
ATOM 667 O O . THR A 1 84 ? -6.379 -3.810 0.761 1.00 94.19 84 THR A O 1
ATOM 670 N N . GLY A 1 85 ? -7.655 -2.318 1.882 1.00 94.69 85 GLY A N 1
ATOM 671 C CA . GLY A 1 85 ? -6.673 -1.235 1.951 1.00 94.69 85 GLY A CA 1
ATOM 672 C C . GLY A 1 85 ? -7.314 0.149 1.790 1.00 94.69 85 GLY A C 1
ATOM 673 O O . GLY A 1 85 ? -8.540 0.246 1.688 1.00 94.69 85 GLY A O 1
ATOM 674 N N . PRO A 1 86 ? -6.504 1.222 1.788 1.00 94.12 86 PRO A N 1
ATOM 675 C CA . PRO A 1 86 ? -6.989 2.580 1.544 1.00 94.12 86 PRO A CA 1
ATOM 676 C C . PRO A 1 86 ? -7.604 2.714 0.142 1.00 94.12 86 PRO A C 1
ATOM 678 O O . PRO A 1 86 ? -7.179 2.040 -0.796 1.00 94.12 86 PRO A O 1
ATOM 681 N N . GLU A 1 87 ? -8.615 3.578 0.010 1.00 91.25 87 GLU A N 1
ATOM 682 C CA . GLU A 1 87 ? -9.266 3.938 -1.267 1.00 91.25 87 GLU A CA 1
ATOM 683 C C . GLU A 1 87 ? -9.767 2.751 -2.119 1.00 91.25 87 GLU A C 1
ATOM 685 O O . GLU A 1 87 ? -9.884 2.839 -3.340 1.00 91.25 87 GLU A O 1
ATOM 690 N N . GLY A 1 88 ? -10.057 1.606 -1.493 1.00 91.31 88 GLY A N 1
ATOM 691 C CA . GLY A 1 88 ? -10.473 0.391 -2.204 1.00 91.31 88 GLY A CA 1
ATOM 692 C C . GLY A 1 88 ? -9.348 -0.290 -2.996 1.00 91.31 88 GLY A C 1
ATOM 693 O O . GLY A 1 88 ? -9.597 -1.259 -3.717 1.00 91.31 88 GLY A O 1
ATOM 694 N N . ILE A 1 89 ? -8.103 0.167 -2.853 1.00 94.81 89 ILE A N 1
ATOM 695 C CA . ILE A 1 89 ? -6.930 -0.457 -3.463 1.00 94.81 89 ILE A CA 1
ATOM 696 C C . ILE A 1 89 ? -6.625 -1.747 -2.691 1.00 94.81 89 ILE A C 1
ATOM 698 O O . ILE A 1 89 ? -6.500 -1.689 -1.466 1.00 94.81 89 ILE A O 1
ATOM 702 N N . PRO A 1 90 ? -6.449 -2.909 -3.357 1.00 96.25 90 PRO A N 1
ATOM 703 C CA . PRO A 1 90 ? -6.199 -4.199 -2.703 1.00 96.25 90 PRO A CA 1
ATOM 704 C C . PRO A 1 90 ? -4.759 -4.328 -2.170 1.00 96.25 90 PRO A C 1
ATOM 706 O O . PRO A 1 90 ? -4.087 -5.344 -2.374 1.00 96.25 90 PRO A O 1
ATOM 709 N N . LEU A 1 91 ? -4.281 -3.292 -1.478 1.00 96.56 91 LEU A N 1
ATOM 710 C CA . LEU A 1 91 ? -2.921 -3.125 -0.985 1.00 96.56 91 LEU A CA 1
ATOM 711 C C . LEU A 1 91 ? -2.483 -4.316 -0.138 1.00 96.56 91 LEU A C 1
ATOM 713 O O . LEU A 1 91 ? -1.391 -4.841 -0.343 1.00 96.56 91 LEU A O 1
ATOM 717 N N . TRP A 1 92 ? -3.329 -4.789 0.781 1.00 96.19 92 TRP A N 1
ATOM 718 C CA . TRP A 1 92 ? -2.949 -5.892 1.667 1.00 96.19 92 TRP A CA 1
ATOM 719 C C . TRP A 1 92 ? -2.732 -7.196 0.914 1.00 96.19 92 TRP A C 1
ATOM 721 O O . TRP A 1 92 ? -1.786 -7.921 1.209 1.00 96.19 92 TRP A O 1
ATOM 731 N N . SER A 1 93 ? -3.569 -7.470 -0.086 1.00 95.81 93 SER A N 1
ATOM 732 C CA . SER A 1 93 ? -3.434 -8.671 -0.915 1.00 95.81 93 SER A CA 1
ATOM 733 C C . SER A 1 93 ? -2.174 -8.595 -1.777 1.00 95.81 93 SER A C 1
ATOM 735 O O . SER A 1 93 ? -1.420 -9.561 -1.862 1.00 95.81 93 SER A O 1
ATOM 737 N N . ILE A 1 94 ? -1.885 -7.421 -2.344 1.00 96.38 94 ILE A N 1
ATOM 738 C CA . ILE A 1 94 ? -0.671 -7.195 -3.137 1.00 96.38 94 ILE A CA 1
ATOM 739 C C . ILE A 1 94 ? 0.581 -7.349 -2.270 1.00 96.38 94 ILE A C 1
ATOM 741 O O . ILE A 1 94 ? 1.495 -8.081 -2.634 1.00 96.38 94 ILE A O 1
ATOM 745 N N . LEU A 1 95 ? 0.628 -6.743 -1.085 1.00 95.75 95 LEU A N 1
ATOM 746 C CA . LEU A 1 95 ? 1.774 -6.878 -0.178 1.00 95.75 95 LEU A CA 1
ATOM 747 C C . LEU A 1 95 ? 1.920 -8.286 0.422 1.00 95.75 95 LEU A C 1
ATOM 749 O O . LEU A 1 95 ? 2.999 -8.628 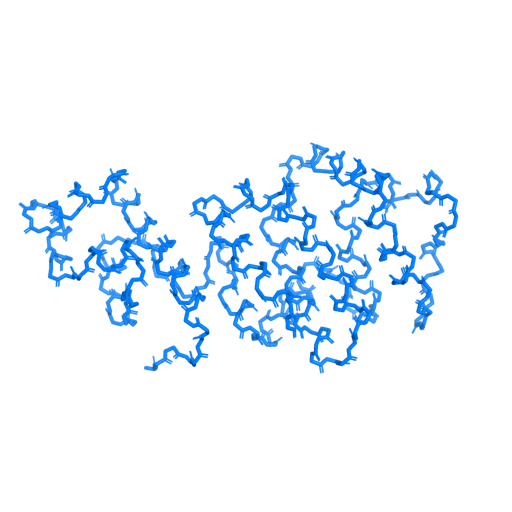0.912 1.00 95.75 95 LEU A O 1
ATOM 753 N N . ALA A 1 96 ? 0.855 -9.093 0.390 1.00 93.75 96 ALA A N 1
ATOM 754 C CA . ALA A 1 96 ? 0.881 -10.513 0.733 1.00 93.75 96 ALA A CA 1
ATOM 755 C C . ALA A 1 96 ? 1.343 -11.415 -0.429 1.00 93.75 96 ALA A C 1
ATOM 757 O O . ALA A 1 96 ? 1.521 -12.612 -0.214 1.00 93.75 96 ALA A O 1
ATOM 758 N N . GLY A 1 97 ? 1.549 -10.863 -1.632 1.00 93.69 97 GLY A N 1
ATOM 759 C CA . GLY A 1 97 ? 1.993 -11.613 -2.809 1.00 93.69 97 GLY A CA 1
ATOM 760 C C . GLY A 1 97 ? 0.869 -12.256 -3.627 1.00 93.69 97 GLY A C 1
ATOM 761 O O . GLY A 1 97 ? 1.133 -13.191 -4.373 1.00 93.69 97 GLY A O 1
ATOM 762 N N . ASP A 1 98 ? -0.381 -11.798 -3.500 1.00 95.56 98 ASP A N 1
ATOM 763 C CA . ASP A 1 98 ? -1.501 -12.331 -4.287 1.00 95.56 98 ASP A CA 1
ATOM 764 C C . ASP A 1 98 ? -1.327 -12.005 -5.782 1.00 95.56 98 ASP A C 1
ATOM 766 O O . ASP A 1 98 ? -1.407 -10.842 -6.197 1.00 95.56 98 ASP A O 1
ATOM 770 N N . ILE A 1 99 ? -1.074 -13.037 -6.591 1.00 96.75 99 ILE A N 1
ATOM 771 C CA . ILE A 1 99 ? -0.774 -12.913 -8.023 1.00 96.75 99 ILE A CA 1
ATOM 772 C C . ILE A 1 99 ? -1.987 -12.447 -8.832 1.00 96.75 99 ILE A C 1
ATOM 774 O O . ILE A 1 99 ? -1.832 -11.607 -9.717 1.00 96.75 99 ILE A O 1
ATOM 778 N N . GLU A 1 100 ? -3.197 -12.913 -8.518 1.00 96.75 100 GLU A N 1
ATOM 779 C CA . GLU A 1 100 ? -4.413 -12.544 -9.257 1.00 96.75 100 GLU A CA 1
ATOM 780 C C . GLU A 1 100 ? -4.790 -11.079 -9.012 1.00 96.75 100 GLU A C 1
ATOM 782 O O . GLU A 1 100 ? -5.066 -10.321 -9.951 1.00 96.75 100 GLU A O 1
ATOM 787 N N . LYS A 1 101 ? -4.726 -10.634 -7.752 1.00 97.31 101 LYS A N 1
ATOM 788 C CA . LYS A 1 101 ? -4.919 -9.219 -7.400 1.00 97.31 101 LYS A CA 1
ATOM 789 C C . LYS A 1 101 ? -3.821 -8.344 -7.994 1.00 97.31 101 LYS A C 1
ATOM 791 O O . LYS A 1 101 ? -4.130 -7.277 -8.525 1.00 97.31 101 LYS A O 1
ATOM 796 N N . SER A 1 102 ? -2.571 -8.809 -7.970 1.00 97.75 102 SER A N 1
ATOM 797 C CA . SER A 1 102 ? -1.445 -8.101 -8.589 1.00 97.75 102 SER A CA 1
ATOM 798 C C . SER A 1 102 ? -1.645 -7.952 -10.102 1.00 97.75 102 SER A C 1
ATOM 800 O O . SER A 1 102 ? -1.534 -6.852 -10.636 1.00 97.75 102 SER A O 1
ATOM 802 N N . LYS A 1 103 ? -2.027 -9.026 -10.800 1.00 96.75 103 LYS A N 1
ATOM 803 C CA . LYS A 1 103 ? -2.324 -9.011 -12.240 1.00 96.75 103 LYS A CA 1
ATOM 804 C C . LYS A 1 103 ? -3.456 -8.052 -12.583 1.00 96.75 103 LYS A C 1
ATOM 806 O O . LYS A 1 103 ? -3.335 -7.288 -13.538 1.00 96.75 103 LYS A O 1
ATOM 811 N N . THR A 1 104 ? -4.536 -8.085 -11.804 1.00 96.56 104 THR A N 1
ATOM 812 C CA . THR A 1 104 ? -5.705 -7.220 -12.006 1.00 96.56 104 THR A CA 1
ATOM 813 C C . THR A 1 104 ? -5.321 -5.749 -11.885 1.00 96.56 104 THR A C 1
ATOM 815 O O . THR A 1 104 ? -5.539 -4.996 -12.831 1.00 96.56 104 THR A O 1
ATOM 818 N N . LEU A 1 105 ? -4.682 -5.355 -10.774 1.00 96.56 105 LEU A N 1
ATOM 819 C CA . LEU A 1 105 ? -4.290 -3.961 -10.560 1.00 96.56 105 LEU A CA 1
ATOM 820 C C . LEU A 1 105 ? -3.269 -3.490 -11.602 1.00 96.56 105 LEU A C 1
ATOM 822 O O . LEU A 1 105 ? -3.401 -2.396 -12.143 1.00 96.56 105 LEU A O 1
ATOM 826 N N . PHE A 1 106 ? -2.254 -4.307 -11.895 1.00 95.00 106 PHE A N 1
ATOM 827 C CA . PHE A 1 106 ? -1.222 -3.952 -12.867 1.00 95.00 106 PHE A CA 1
ATOM 828 C C . PHE A 1 106 ? -1.814 -3.697 -14.258 1.00 95.00 106 PHE A C 1
ATOM 830 O O . PHE A 1 106 ? -1.499 -2.690 -14.887 1.00 95.00 106 PHE A O 1
ATOM 837 N N . ASN A 1 107 ? -2.710 -4.571 -14.721 1.00 90.81 107 ASN A N 1
ATOM 838 C CA . ASN A 1 107 ? -3.366 -4.396 -16.015 1.00 90.81 107 ASN A CA 1
ATOM 839 C C . ASN A 1 107 ? -4.291 -3.179 -16.040 1.00 90.81 107 ASN A C 1
ATOM 841 O O . ASN A 1 107 ? -4.342 -2.487 -17.052 1.00 90.81 107 ASN A O 1
ATOM 845 N N . GLU A 1 108 ? -5.004 -2.921 -14.945 1.00 92.44 108 GLU A N 1
ATOM 846 C CA . GLU A 1 108 ? -5.885 -1.762 -14.826 1.00 92.44 108 GLU A CA 1
ATOM 847 C C . GLU A 1 108 ? -5.110 -0.441 -14.894 1.00 92.44 108 GLU A C 1
ATOM 849 O O . GLU A 1 108 ? -5.531 0.475 -15.591 1.00 92.44 108 GLU A O 1
ATOM 854 N N . VAL A 1 109 ? -3.973 -0.347 -14.198 1.00 90.69 109 VAL A N 1
ATOM 855 C CA . VAL A 1 109 ? -3.153 0.875 -14.166 1.00 90.69 109 VAL A CA 1
ATOM 856 C C . VAL A 1 109 ? -2.424 1.111 -15.485 1.00 90.69 109 VAL A C 1
ATOM 858 O O . VAL A 1 109 ? -2.346 2.249 -15.932 1.00 90.69 109 VAL A O 1
ATOM 861 N N . VAL A 1 110 ? -1.885 0.061 -16.111 1.00 84.69 110 VAL A N 1
ATOM 862 C CA . VAL A 1 110 ? -1.122 0.218 -17.360 1.00 84.69 110 VAL A CA 1
ATOM 863 C C . VAL A 1 110 ? -2.039 0.382 -18.577 1.00 84.69 110 VAL A C 1
ATOM 865 O O . VAL A 1 110 ? -1.675 1.081 -19.515 1.00 84.69 110 VAL A O 1
ATOM 868 N N . GLY A 1 111 ? -3.217 -0.252 -18.594 1.00 77.69 111 GLY A N 1
ATOM 869 C CA . GLY A 1 111 ? -4.238 -0.017 -19.624 1.00 77.69 111 GLY A CA 1
ATOM 870 C C . GLY A 1 111 ? -3.877 -0.449 -21.056 1.00 77.69 111 GLY A C 1
ATOM 871 O O . GLY A 1 111 ? -4.569 -0.046 -21.984 1.00 77.69 111 GLY A O 1
ATOM 872 N N . ALA A 1 112 ? -2.837 -1.270 -21.243 1.00 73.44 112 ALA A N 1
ATOM 873 C CA . ALA A 1 112 ? -2.287 -1.641 -22.556 1.00 73.44 112 ALA A CA 1
ATOM 874 C C . ALA A 1 112 ? -2.217 -3.177 -22.741 1.00 73.44 112 ALA A C 1
ATOM 876 O O . ALA A 1 112 ? -1.152 -3.790 -22.579 1.00 73.44 112 ALA A O 1
ATOM 877 N N . PRO A 1 113 ? -3.359 -3.856 -22.980 1.00 72.38 113 PRO A N 1
ATOM 878 C CA . PRO A 1 113 ? -3.455 -5.317 -23.032 1.00 72.38 113 PRO A CA 1
ATOM 879 C C . PRO A 1 113 ? -2.734 -5.972 -24.223 1.00 72.38 113 PRO A C 1
ATOM 881 O O . PRO A 1 113 ? -2.544 -7.189 -24.213 1.00 72.38 113 PRO A O 1
ATOM 884 N N . GLU A 1 114 ? -2.336 -5.203 -25.226 1.00 74.81 114 GLU A N 1
ATOM 885 C CA . GLU A 1 114 ? -1.564 -5.631 -26.394 1.00 74.81 114 GLU A CA 1
ATOM 886 C C . GLU A 1 114 ? -0.057 -5.719 -26.129 1.00 74.81 114 GLU A C 1
ATOM 888 O O . GLU A 1 114 ? 0.633 -6.493 -26.790 1.00 74.81 114 GLU A O 1
ATOM 893 N N . LEU A 1 115 ? 0.451 -4.969 -25.146 1.00 73.56 115 LEU A N 1
ATOM 894 C CA . LEU A 1 115 ? 1.866 -4.972 -24.780 1.00 73.56 115 LEU A CA 1
ATOM 895 C C . LEU A 1 115 ? 2.247 -6.265 -24.057 1.00 73.56 115 LEU A C 1
ATOM 897 O O . LEU A 1 115 ? 1.462 -6.804 -23.269 1.00 73.56 115 LEU A O 1
ATOM 901 N N . ASP A 1 116 ? 3.476 -6.738 -24.248 1.00 81.94 116 ASP A N 1
ATOM 902 C CA . ASP A 1 116 ? 4.025 -7.817 -23.429 1.00 81.94 116 ASP A CA 1
ATOM 903 C C . ASP A 1 116 ? 4.336 -7.344 -21.992 1.00 81.94 116 ASP A C 1
ATOM 905 O O . ASP A 1 116 ? 4.295 -6.155 -21.666 1.00 81.94 116 ASP A O 1
ATOM 909 N N . PHE A 1 117 ? 4.648 -8.282 -21.092 1.00 84.69 117 PHE A N 1
ATOM 910 C CA . PHE A 1 117 ? 4.911 -7.961 -19.685 1.00 84.69 117 PHE A CA 1
ATOM 911 C C . PHE A 1 117 ? 6.069 -6.965 -19.480 1.00 84.69 117 PHE A C 1
ATOM 913 O O . PHE A 1 117 ? 5.981 -6.101 -18.608 1.00 84.69 117 PHE A O 1
ATOM 920 N N . HIS A 1 118 ? 7.141 -7.050 -20.274 1.00 81.19 118 HIS A N 1
ATOM 921 C CA . HIS A 1 118 ? 8.277 -6.133 -20.154 1.00 81.19 118 HIS A CA 1
ATOM 922 C C . HIS A 1 118 ? 7.896 -4.735 -20.622 1.00 81.19 118 HIS A C 1
ATOM 924 O O . HIS A 1 118 ? 8.201 -3.760 -19.938 1.00 81.19 118 HIS A O 1
ATOM 930 N N . GLN A 1 119 ? 7.215 -4.642 -21.762 1.00 76.62 119 GLN A N 1
ATOM 931 C CA . GLN A 1 119 ? 6.726 -3.376 -22.301 1.00 76.62 119 GLN A CA 1
ATOM 932 C C . GLN A 1 119 ? 5.782 -2.693 -21.305 1.00 76.62 119 GLN A C 1
ATOM 934 O O . GLN A 1 119 ? 5.949 -1.509 -21.024 1.00 76.62 119 GLN A O 1
ATOM 939 N N . ARG A 1 120 ? 4.873 -3.444 -20.671 1.00 83.25 120 ARG A N 1
ATOM 940 C CA . ARG A 1 120 ? 4.001 -2.905 -19.613 1.00 83.25 120 ARG A CA 1
ATOM 941 C C . ARG A 1 120 ? 4.761 -2.460 -18.369 1.00 83.25 120 ARG A C 1
ATOM 943 O O . ARG A 1 120 ? 4.390 -1.464 -17.762 1.00 83.25 120 ARG A O 1
ATOM 950 N N . ALA A 1 121 ? 5.819 -3.169 -17.978 1.00 86.12 121 ALA A N 1
ATOM 951 C CA . ALA A 1 121 ? 6.646 -2.761 -16.843 1.00 86.12 121 ALA A CA 1
ATOM 952 C C . ALA A 1 121 ? 7.385 -1.439 -17.116 1.00 86.12 121 ALA A C 1
ATOM 954 O O . ALA A 1 121 ? 7.532 -0.618 -16.212 1.00 86.12 121 ALA A O 1
ATOM 955 N N . ILE A 1 122 ? 7.818 -1.211 -18.361 1.00 81.75 122 ILE A N 1
ATOM 956 C CA . ILE A 1 122 ? 8.370 0.082 -18.785 1.00 81.75 122 ILE A CA 1
ATOM 957 C C . ILE A 1 122 ? 7.275 1.151 -18.821 1.00 81.75 122 ILE A C 1
ATOM 959 O O . ILE A 1 122 ? 7.485 2.223 -18.267 1.00 81.75 122 ILE A O 1
ATOM 963 N N . ALA A 1 123 ? 6.099 0.855 -19.381 1.00 81.69 123 ALA A N 1
ATOM 964 C CA . ALA A 1 123 ? 4.966 1.784 -19.392 1.00 81.69 123 ALA A CA 1
ATOM 965 C C . ALA A 1 123 ? 4.573 2.229 -17.972 1.00 81.69 123 ALA A C 1
ATOM 967 O O . ALA A 1 123 ? 4.379 3.415 -17.727 1.00 81.69 123 ALA A O 1
ATOM 968 N N . LEU A 1 124 ? 4.566 1.304 -17.006 1.00 87.81 124 LEU A N 1
ATOM 969 C CA . LEU A 1 124 ? 4.389 1.632 -15.592 1.00 87.81 124 LEU A CA 1
ATOM 970 C C . LEU A 1 124 ? 5.478 2.589 -15.080 1.00 87.81 124 LEU A C 1
ATOM 972 O O . LEU A 1 124 ? 5.165 3.534 -14.367 1.00 87.81 124 LEU A O 1
ATOM 976 N N . ALA A 1 125 ? 6.749 2.368 -15.429 1.00 87.19 125 ALA A N 1
ATOM 977 C CA . ALA A 1 125 ? 7.847 3.246 -15.015 1.00 87.19 125 ALA A CA 1
ATOM 978 C C . ALA A 1 125 ? 7.706 4.672 -15.578 1.00 87.19 125 ALA A C 1
ATOM 980 O O . ALA A 1 125 ? 8.051 5.637 -14.895 1.00 87.19 125 ALA A O 1
ATOM 981 N N . LEU A 1 126 ? 7.181 4.808 -16.800 1.00 83.25 126 LEU A N 1
ATOM 982 C CA . LEU A 1 126 ? 6.956 6.100 -17.454 1.00 83.25 126 LEU A CA 1
ATOM 983 C C . LEU A 1 126 ? 5.908 6.959 -16.736 1.00 83.25 126 LEU A C 1
ATOM 985 O O . LEU A 1 126 ? 6.026 8.182 -16.768 1.00 83.25 126 LEU A O 1
ATOM 989 N N . LEU A 1 127 ? 4.964 6.353 -16.002 1.00 86.06 127 LEU A N 1
ATOM 990 C CA . LEU A 1 127 ? 3.992 7.093 -15.179 1.00 86.06 127 LEU A CA 1
ATOM 991 C C . LEU A 1 127 ? 4.655 7.975 -14.107 1.00 86.06 127 LEU A C 1
ATOM 993 O O . LEU A 1 127 ? 4.027 8.894 -13.592 1.00 86.06 127 LEU A O 1
ATOM 997 N N . PHE A 1 128 ? 5.924 7.719 -13.781 1.00 89.00 128 PHE A N 1
ATOM 998 C CA . PHE A 1 128 ? 6.685 8.464 -12.778 1.00 89.00 128 PHE A CA 1
ATOM 999 C C . PHE A 1 128 ? 7.681 9.462 -13.386 1.00 89.00 128 PHE A C 1
ATOM 1001 O O . PHE A 1 128 ? 8.488 10.038 -12.661 1.00 89.00 128 PHE A O 1
ATOM 1008 N N . LEU A 1 129 ? 7.651 9.672 -14.706 1.00 84.56 129 LEU A N 1
ATOM 1009 C CA . LEU A 1 129 ? 8.485 10.650 -15.415 1.00 84.56 129 LEU A CA 1
ATOM 1010 C C . LEU A 1 129 ? 7.634 11.781 -16.014 1.00 84.56 129 LEU A C 1
ATOM 1012 O O . LEU A 1 129 ? 6.448 11.551 -16.239 1.00 84.56 129 LEU A O 1
ATOM 1016 N N . PRO A 1 130 ? 8.196 12.978 -16.283 1.00 81.75 130 PRO A N 1
ATOM 1017 C CA . PRO A 1 130 ? 7.439 14.121 -16.806 1.00 81.75 130 PRO A CA 1
ATOM 1018 C C . PRO A 1 130 ? 6.758 13.831 -18.147 1.00 81.75 130 PRO A C 1
ATOM 1020 O O . PRO A 1 130 ? 7.312 13.113 -18.983 1.00 81.75 130 PRO A O 1
ATOM 1023 N N . ASP A 1 131 ? 5.605 14.451 -18.408 1.00 75.25 131 ASP A N 1
ATOM 1024 C CA . ASP A 1 131 ? 4.808 14.190 -19.624 1.00 75.25 131 ASP A CA 1
ATOM 1025 C C . ASP A 1 131 ? 5.531 14.557 -20.925 1.00 75.25 131 ASP A C 1
ATOM 1027 O O . ASP A 1 131 ? 5.291 13.957 -21.976 1.00 75.25 131 ASP A O 1
ATOM 1031 N N . ARG A 1 132 ? 6.479 15.497 -20.869 1.00 69.44 132 ARG A N 1
ATOM 1032 C CA . ARG A 1 132 ? 7.337 15.815 -22.021 1.00 69.44 132 ARG A CA 1
ATOM 1033 C C . ARG A 1 132 ? 8.200 14.630 -22.459 1.00 69.44 132 ARG A C 1
ATOM 1035 O O . ARG A 1 132 ? 8.497 14.518 -23.639 1.00 69.44 132 ARG A O 1
ATOM 1042 N N . LEU A 1 133 ? 8.555 13.735 -21.533 1.00 63.22 133 LEU A N 1
ATOM 1043 C CA . LEU A 1 133 ? 9.229 12.470 -21.847 1.00 63.22 133 LEU A CA 1
ATOM 1044 C C . LEU A 1 133 ? 8.239 11.369 -22.259 1.00 63.22 133 LEU A C 1
ATOM 1046 O O . LEU A 1 133 ? 8.664 10.360 -22.809 1.00 63.22 133 LEU A O 1
ATOM 1050 N N . ASN A 1 134 ? 6.944 11.574 -22.001 1.00 53.78 134 ASN A N 1
ATOM 1051 C CA . ASN A 1 134 ? 5.838 10.675 -22.335 1.00 53.78 134 ASN A CA 1
ATOM 1052 C C . ASN A 1 134 ? 5.232 10.959 -23.729 1.00 53.78 134 ASN A C 1
ATOM 1054 O O . ASN A 1 134 ? 4.438 10.169 -24.213 1.00 53.78 134 ASN A O 1
ATOM 1058 N N . THR A 1 135 ? 5.553 12.098 -24.366 1.00 41.25 135 THR A N 1
ATOM 1059 C CA . THR A 1 135 ? 4.935 12.507 -25.652 1.00 41.25 135 THR A CA 1
ATOM 1060 C C . THR A 1 135 ? 5.905 12.900 -26.766 1.00 41.25 135 THR A C 1
ATOM 1062 O O . THR A 1 135 ? 5.490 12.949 -27.924 1.00 41.25 135 THR A O 1
ATOM 1065 N N . ARG A 1 136 ? 7.187 13.164 -26.477 1.00 36.72 136 ARG A N 1
ATOM 1066 C CA . ARG A 1 136 ? 8.248 13.272 -27.490 1.00 36.72 136 ARG A CA 1
ATOM 1067 C C . ARG A 1 136 ? 9.583 12.843 -26.895 1.00 36.72 136 ARG A C 1
ATOM 1069 O O . ARG A 1 136 ? 10.095 13.454 -25.968 1.00 36.72 136 ARG A O 1
ATOM 1076 N N . ILE A 1 137 ? 10.227 11.876 -27.531 1.00 38.56 137 ILE A N 1
ATOM 1077 C CA . ILE A 1 137 ? 11.640 11.519 -27.300 1.00 38.56 137 ILE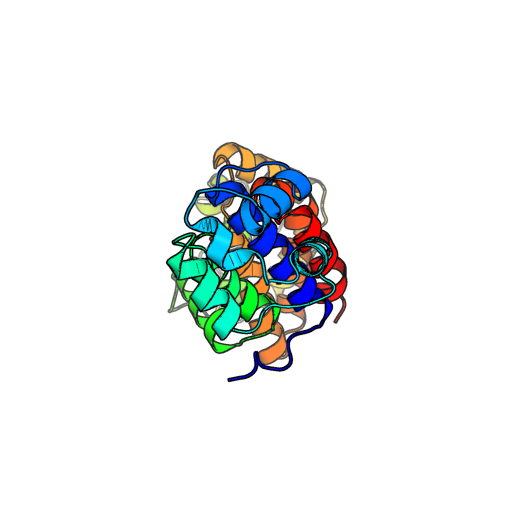 A CA 1
ATOM 1078 C C . ILE A 1 137 ? 12.610 12.631 -27.731 1.00 38.56 137 ILE A C 1
ATOM 1080 O O . ILE A 1 137 ? 13.823 12.525 -27.575 1.00 38.56 137 ILE A O 1
ATOM 1084 N N . GLU A 1 138 ? 12.102 13.757 -28.219 1.00 34.41 138 GLU A N 1
ATOM 1085 C CA . GLU A 1 138 ? 12.878 14.970 -28.452 1.00 34.41 138 GLU A CA 1
ATOM 1086 C C . GLU A 1 138 ? 13.113 15.701 -27.118 1.00 34.41 138 GLU A C 1
ATOM 1088 O O . GLU A 1 138 ? 12.411 16.638 -26.750 1.00 34.41 138 GLU A O 1
ATOM 1093 N N . GLY A 1 139 ? 14.097 15.222 -26.359 1.00 37.47 139 GLY A N 1
ATOM 1094 C CA . GLY A 1 139 ? 14.451 15.719 -25.021 1.00 37.47 139 GLY A CA 1
ATOM 1095 C C . GLY A 1 139 ? 14.928 14.623 -24.072 1.00 37.47 139 GLY A C 1
ATOM 1096 O O . GLY A 1 139 ? 15.333 14.899 -22.941 1.00 37.47 139 GLY A O 1
ATOM 1097 N N . ALA A 1 140 ? 14.888 13.375 -24.526 1.00 45.09 140 ALA A N 1
ATOM 1098 C CA . ALA A 1 140 ? 15.334 12.258 -23.737 1.00 45.09 140 ALA A CA 1
ATOM 1099 C C . ALA A 1 140 ? 16.872 12.263 -23.565 1.00 45.09 140 ALA A C 1
ATOM 1101 O O . ALA A 1 140 ? 17.590 12.706 -24.467 1.00 45.09 140 ALA A O 1
ATOM 1102 N N . PRO A 1 141 ? 17.404 11.810 -22.412 1.00 46.56 141 PRO A N 1
ATOM 1103 C CA . PRO A 1 141 ? 18.845 11.755 -22.183 1.00 46.56 141 PRO A CA 1
ATOM 1104 C C . PRO A 1 141 ? 19.555 10.957 -23.281 1.00 46.56 141 PRO A C 1
ATOM 1106 O O . PRO A 1 141 ? 18.981 10.024 -23.844 1.00 46.56 141 PRO A O 1
ATOM 1109 N N . GLU A 1 142 ? 20.819 11.281 -23.555 1.00 44.12 142 GLU A N 1
ATOM 1110 C CA . GLU A 1 142 ? 21.626 10.549 -24.533 1.00 44.12 142 GLU A CA 1
ATOM 1111 C C . GLU A 1 142 ? 21.567 9.027 -24.260 1.00 44.12 142 GLU A C 1
ATOM 1113 O O . GLU A 1 142 ? 21.906 8.559 -23.169 1.00 44.12 142 GLU A O 1
ATOM 1118 N N . GLY A 1 143 ? 21.072 8.257 -25.238 1.00 49.59 143 GLY A N 1
ATOM 1119 C CA . GLY A 1 143 ? 20.852 6.809 -25.124 1.00 49.59 143 GLY A CA 1
ATOM 1120 C C . GLY A 1 143 ? 19.420 6.359 -24.794 1.00 49.59 143 GLY A C 1
ATOM 1121 O O . GLY A 1 143 ? 19.225 5.164 -24.558 1.00 49.59 143 GLY A O 1
ATOM 1122 N N . PHE A 1 144 ? 18.432 7.262 -24.774 1.00 45.38 144 PHE A N 1
ATOM 1123 C CA . PHE A 1 144 ? 17.023 6.888 -24.616 1.00 45.38 144 PHE A CA 1
ATOM 1124 C C . PHE A 1 144 ? 16.453 6.194 -25.873 1.00 45.38 144 PHE A C 1
ATOM 1126 O O . PHE A 1 144 ? 16.839 6.540 -26.992 1.00 45.38 144 PHE A O 1
ATOM 1133 N N . PRO A 1 145 ? 15.542 5.222 -25.716 1.00 46.38 145 PRO A N 1
ATOM 1134 C CA . PRO A 1 145 ? 14.937 4.488 -26.830 1.00 46.38 145 PRO A CA 1
ATOM 1135 C C . PRO A 1 145 ? 13.948 5.301 -27.654 1.00 46.38 145 PRO A C 1
ATOM 1137 O O . PRO A 1 145 ? 13.235 6.128 -27.099 1.00 46.38 145 PRO A O 1
ATOM 1140 N N . ASP A 1 146 ? 13.805 4.970 -28.935 1.00 45.75 146 ASP A N 1
ATOM 1141 C CA . ASP A 1 146 ? 12.649 5.411 -29.719 1.00 45.75 146 ASP A CA 1
ATOM 1142 C C . ASP A 1 146 ? 11.371 4.642 -29.283 1.00 45.75 146 ASP A C 1
ATOM 1144 O O . ASP A 1 146 ? 11.408 3.431 -29.062 1.00 45.75 146 ASP A O 1
ATOM 1148 N N . GLU A 1 147 ? 10.242 5.336 -29.135 1.00 39.41 147 GLU A N 1
ATOM 1149 C CA . GLU A 1 147 ? 8.944 4.880 -28.598 1.00 39.41 147 GLU A CA 1
ATOM 1150 C C . GLU A 1 147 ? 8.223 4.026 -29.634 1.00 39.41 147 GLU A C 1
ATOM 1152 O O . GLU A 1 147 ? 7.595 3.019 -29.305 1.00 39.41 147 GLU A O 1
ATOM 1157 N N . HIS A 1 148 ? 8.430 4.339 -30.914 1.00 42.94 148 HIS A N 1
ATOM 1158 C CA . HIS A 1 148 ? 8.034 3.479 -32.025 1.00 42.94 148 HIS A CA 1
ATOM 1159 C C . HIS A 1 148 ? 8.968 2.268 -32.194 1.00 42.94 148 HIS A C 1
ATOM 1161 O O . HIS A 1 148 ? 8.716 1.395 -33.025 1.00 42.94 148 HIS A O 1
ATOM 1167 N N . ALA A 1 149 ? 10.018 2.180 -31.373 1.00 45.22 149 ALA A N 1
ATOM 1168 C CA . ALA A 1 149 ? 10.970 1.084 -31.316 1.00 45.22 149 ALA A CA 1
ATOM 1169 C C . ALA A 1 149 ? 11.015 0.445 -29.922 1.00 45.22 149 ALA A C 1
ATOM 1171 O O . ALA A 1 149 ? 12.101 0.176 -29.409 1.00 45.22 149 ALA A O 1
ATOM 1172 N N . LEU A 1 150 ? 9.862 0.155 -29.311 1.00 45.62 150 LEU A N 1
ATOM 1173 C CA . LEU A 1 150 ? 9.756 -0.907 -28.306 1.00 45.62 150 LEU A CA 1
ATOM 1174 C C . LEU A 1 150 ? 9.544 -2.243 -29.044 1.00 45.62 150 LEU A C 1
ATOM 1176 O O . LEU A 1 150 ? 8.392 -2.650 -29.213 1.00 45.62 150 LEU A O 1
ATOM 1180 N N . PRO A 1 151 ? 10.588 -2.962 -29.523 1.00 40.75 151 PRO A N 1
ATOM 1181 C CA . PRO A 1 151 ? 10.362 -4.247 -30.164 1.00 40.75 151 PRO A CA 1
ATOM 1182 C C . PRO A 1 151 ? 9.914 -5.223 -29.073 1.00 40.75 151 PRO A C 1
ATOM 1184 O O . PRO A 1 151 ? 10.347 -5.107 -27.924 1.00 40.75 151 PRO A O 1
ATOM 1187 N N . ALA A 1 152 ? 9.108 -6.210 -29.448 1.00 45.31 152 ALA A N 1
ATOM 1188 C CA . ALA A 1 152 ? 8.512 -7.230 -28.578 1.00 45.31 152 ALA A CA 1
ATOM 1189 C C . ALA A 1 152 ? 9.515 -8.142 -27.820 1.00 45.31 152 ALA A C 1
ATOM 1191 O O . ALA A 1 152 ? 9.190 -9.275 -27.471 1.00 45.31 152 ALA A O 1
ATOM 1192 N N . SER A 1 153 ? 10.777 -7.736 -27.634 1.00 42.03 153 SER A N 1
ATOM 1193 C CA . SER A 1 153 ? 11.809 -8.630 -27.109 1.00 42.03 153 SER A CA 1
ATOM 1194 C C . SER A 1 153 ? 13.081 -8.009 -26.527 1.00 42.03 153 SER A C 1
ATOM 1196 O O . SER A 1 153 ? 13.872 -8.771 -25.962 1.00 42.03 153 SER A O 1
ATOM 1198 N N . ASP A 1 154 ? 13.375 -6.705 -26.656 1.00 49.28 154 ASP A N 1
ATOM 1199 C CA . ASP A 1 154 ? 14.759 -6.262 -26.411 1.00 49.28 154 ASP A CA 1
ATOM 1200 C C . ASP A 1 154 ? 15.039 -5.737 -24.989 1.00 49.28 154 ASP A C 1
ATOM 1202 O O . ASP A 1 154 ? 14.782 -4.596 -24.609 1.00 49.28 154 ASP A O 1
ATOM 1206 N N . ARG A 1 155 ? 15.675 -6.623 -24.217 1.00 53.41 155 ARG A N 1
ATOM 1207 C CA . ARG A 1 155 ? 16.203 -6.530 -22.842 1.00 53.41 155 ARG A CA 1
ATOM 1208 C C . ARG A 1 155 ? 17.031 -5.273 -22.506 1.00 53.41 155 ARG A C 1
ATOM 1210 O O . ARG A 1 155 ? 17.483 -5.149 -21.366 1.00 53.41 155 ARG A O 1
ATOM 1217 N N . ARG A 1 156 ? 17.300 -4.392 -23.471 1.00 56.62 156 ARG A N 1
ATOM 1218 C CA . ARG A 1 156 ? 18.171 -3.211 -23.342 1.00 56.62 156 ARG A CA 1
ATOM 1219 C C . ARG A 1 156 ? 17.507 -2.094 -22.545 1.00 56.62 156 ARG A C 1
ATOM 1221 O O . ARG A 1 156 ? 18.187 -1.423 -21.774 1.00 56.62 156 ARG A O 1
ATOM 1228 N N . TYR A 1 157 ? 16.189 -1.955 -22.651 1.00 59.25 157 TYR A N 1
ATOM 1229 C CA . TYR A 1 157 ? 15.465 -0.854 -22.018 1.00 59.25 157 TYR A CA 1
ATOM 1230 C C . TYR A 1 157 ? 15.295 -1.036 -20.519 1.00 59.25 157 TYR A C 1
ATOM 1232 O O . TYR A 1 157 ? 15.516 -0.087 -19.780 1.00 59.25 157 TYR A O 1
ATOM 1240 N N . THR A 1 158 ? 15.043 -2.258 -20.044 1.00 60.56 158 THR A N 1
ATOM 1241 C CA . THR A 1 158 ? 15.006 -2.541 -18.601 1.00 60.56 158 THR A CA 1
ATOM 1242 C C . THR A 1 158 ? 16.350 -2.244 -17.939 1.00 60.56 158 THR A C 1
ATOM 1244 O O . THR A 1 158 ? 16.377 -1.624 -16.887 1.00 60.56 158 THR A O 1
ATOM 1247 N N . VAL A 1 159 ? 17.467 -2.627 -18.571 1.00 61.44 159 VAL A N 1
ATOM 1248 C CA . VAL A 1 159 ? 18.821 -2.383 -18.038 1.00 61.44 159 VAL A CA 1
ATOM 1249 C C . VAL A 1 159 ? 19.186 -0.897 -18.085 1.00 61.44 159 VAL A C 1
ATOM 1251 O O . VAL A 1 159 ? 19.844 -0.396 -17.175 1.00 61.44 159 VAL A O 1
ATOM 1254 N N . TRP A 1 160 ? 18.770 -0.181 -19.132 1.00 64.88 160 TRP A N 1
ATOM 1255 C CA . TRP A 1 160 ? 18.970 1.264 -19.207 1.00 64.88 160 TRP A CA 1
ATOM 1256 C C . TRP A 1 160 ? 18.143 1.992 -18.142 1.00 64.88 160 TRP A C 1
ATOM 1258 O O . TRP A 1 160 ? 18.721 2.735 -17.354 1.00 64.88 160 TRP A O 1
ATOM 1268 N N . PHE A 1 161 ? 16.836 1.717 -18.051 1.00 66.31 161 PHE A N 1
ATOM 1269 C CA . PHE A 1 161 ? 15.949 2.324 -17.052 1.00 66.31 161 PHE A CA 1
ATOM 1270 C C . PHE A 1 161 ? 16.423 2.018 -15.637 1.00 66.31 161 PHE A C 1
ATOM 1272 O O . PHE A 1 161 ? 16.465 2.907 -14.794 1.00 66.31 161 PHE A O 1
ATOM 1279 N N . GLU A 1 162 ? 16.860 0.783 -15.389 1.00 64.62 162 GLU A N 1
ATOM 1280 C CA . GLU A 1 162 ? 17.459 0.391 -14.119 1.00 64.62 162 GLU A CA 1
ATOM 1281 C C . GLU A 1 162 ? 18.627 1.311 -13.732 1.00 64.62 162 GLU A C 1
ATOM 1283 O O . GLU A 1 162 ? 18.676 1.801 -12.604 1.00 64.62 162 GLU A O 1
ATOM 1288 N N . ARG A 1 163 ? 19.562 1.549 -14.660 1.00 65.56 163 ARG A N 1
ATOM 1289 C CA . ARG A 1 163 ? 20.729 2.413 -14.427 1.00 65.56 163 ARG A CA 1
ATOM 1290 C C . ARG A 1 163 ? 20.341 3.878 -14.313 1.00 65.56 163 ARG A C 1
ATOM 1292 O O . ARG A 1 163 ? 20.919 4.593 -13.503 1.00 65.56 163 ARG A O 1
ATOM 1299 N N . PHE A 1 164 ? 19.382 4.316 -15.120 1.00 68.12 164 PHE A N 1
ATOM 1300 C CA . PHE A 1 164 ? 18.888 5.683 -15.123 1.00 68.12 164 PHE A CA 1
ATOM 1301 C C . PHE A 1 164 ? 18.260 6.047 -13.777 1.00 68.12 164 PHE A C 1
ATOM 1303 O O . PHE A 1 164 ? 18.618 7.082 -13.230 1.00 68.12 164 PHE A O 1
ATOM 1310 N N . LEU A 1 165 ? 17.426 5.183 -13.188 1.00 70.44 165 LEU A N 1
ATOM 1311 C CA . LEU A 1 165 ? 16.727 5.442 -11.917 1.00 70.44 165 LEU A CA 1
ATOM 1312 C C . LEU A 1 165 ? 17.643 5.701 -10.706 1.00 70.44 165 LEU A C 1
ATOM 1314 O O . LEU A 1 165 ? 17.183 6.241 -9.698 1.00 70.44 165 LEU A O 1
ATOM 1318 N N . ASP A 1 166 ? 18.920 5.330 -10.786 1.00 68.81 166 ASP A N 1
ATOM 1319 C CA . ASP A 1 166 ? 19.922 5.647 -9.760 1.00 68.81 166 ASP A CA 1
ATOM 1320 C C . ASP A 1 166 ? 20.645 6.976 -10.006 1.00 68.81 166 ASP A C 1
ATOM 1322 O O . ASP A 1 166 ? 21.343 7.486 -9.127 1.00 68.81 166 ASP A O 1
ATOM 1326 N N . MET A 1 167 ? 20.529 7.535 -11.209 1.00 74.44 167 MET A N 1
ATOM 1327 C CA . MET A 1 167 ? 21.200 8.774 -11.558 1.00 74.44 167 MET A CA 1
ATOM 1328 C C . MET A 1 167 ? 20.500 9.960 -10.885 1.00 74.44 167 MET A C 1
ATOM 1330 O O . MET A 1 167 ? 19.268 10.029 -10.873 1.00 74.44 167 MET A O 1
ATOM 1334 N N . PRO A 1 168 ? 21.256 10.981 -10.438 1.00 76.50 168 PRO A N 1
ATOM 1335 C CA . PRO A 1 168 ? 20.671 12.232 -9.954 1.00 76.50 168 PRO A CA 1
ATOM 1336 C C . PRO A 1 168 ? 19.715 12.884 -10.963 1.00 76.50 168 PRO A C 1
ATOM 1338 O O . PRO A 1 168 ? 18.785 13.578 -10.569 1.00 76.50 168 PRO A O 1
ATOM 1341 N N . ALA A 1 169 ? 19.931 12.660 -12.264 1.00 74.06 169 ALA A N 1
ATOM 1342 C CA . ALA A 1 169 ? 19.054 13.150 -13.321 1.00 74.06 169 ALA A CA 1
ATOM 1343 C C . ALA A 1 169 ? 17.651 12.521 -13.274 1.00 74.06 169 ALA A C 1
ATOM 1345 O O . ALA A 1 169 ? 16.676 13.254 -13.400 1.00 74.06 169 ALA A O 1
ATOM 1346 N N . ALA A 1 170 ? 17.539 11.209 -13.046 1.00 76.06 170 ALA A N 1
ATOM 1347 C CA . ALA A 1 170 ? 16.240 10.549 -12.944 1.00 76.06 170 ALA A CA 1
ATOM 1348 C C . ALA A 1 170 ? 15.480 10.994 -11.701 1.00 76.06 170 ALA A C 1
ATOM 1350 O O . ALA A 1 170 ? 14.302 11.303 -11.799 1.00 76.06 170 ALA A O 1
ATOM 1351 N N . ILE A 1 171 ? 16.165 11.111 -10.560 1.00 81.19 171 ILE A N 1
ATOM 1352 C CA . ILE A 1 171 ? 15.550 11.604 -9.319 1.00 81.19 171 ILE A CA 1
ATOM 1353 C C . ILE A 1 171 ? 14.985 13.014 -9.526 1.00 81.19 171 ILE A C 1
ATOM 1355 O O . ILE A 1 171 ? 13.850 13.279 -9.149 1.00 81.19 171 ILE A O 1
ATOM 1359 N N . ARG A 1 172 ? 15.738 13.911 -10.181 1.00 84.56 172 ARG A N 1
ATOM 1360 C CA . ARG A 1 172 ? 15.236 15.255 -10.513 1.00 84.56 172 ARG A CA 1
ATOM 1361 C C . ARG A 1 172 ? 13.996 15.210 -11.403 1.00 84.56 172 ARG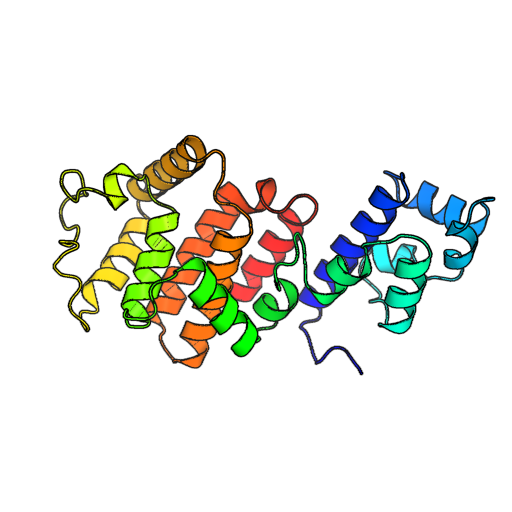 A C 1
ATOM 1363 O O . ARG A 1 172 ? 13.050 15.932 -11.127 1.00 84.56 172 ARG A O 1
ATOM 1370 N N . LEU A 1 173 ? 13.999 14.366 -12.432 1.00 84.69 173 LEU A N 1
ATOM 1371 C CA . LEU A 1 173 ? 12.858 14.229 -13.340 1.00 84.69 173 LEU A CA 1
ATOM 1372 C C . LEU A 1 173 ? 11.634 13.629 -12.639 1.00 84.69 173 LEU A C 1
ATOM 1374 O O . LEU A 1 173 ? 10.522 14.060 -12.902 1.00 84.69 173 LEU A O 1
ATOM 1378 N N . MET A 1 174 ? 11.820 12.680 -11.723 1.00 87.38 174 MET A N 1
ATOM 1379 C CA . MET A 1 174 ? 10.725 12.134 -10.918 1.00 87.38 174 MET A CA 1
ATOM 1380 C C . MET A 1 174 ? 10.169 13.169 -9.932 1.00 87.38 174 MET A C 1
ATOM 1382 O O . MET A 1 174 ? 8.963 13.211 -9.717 1.00 87.38 174 MET A O 1
ATOM 1386 N N . ASN A 1 175 ? 11.015 14.026 -9.352 1.00 89.12 175 ASN A N 1
ATOM 1387 C CA . ASN A 1 175 ? 10.559 15.145 -8.519 1.00 89.12 175 ASN A CA 1
ATOM 1388 C C . ASN A 1 175 ? 9.738 16.146 -9.332 1.00 89.12 175 ASN A C 1
ATOM 1390 O O . ASN A 1 175 ? 8.634 16.491 -8.931 1.00 89.12 175 ASN A O 1
ATOM 1394 N N . GLU A 1 176 ? 10.240 16.534 -10.502 1.00 88.94 176 GLU A N 1
ATOM 1395 C CA . GLU A 1 176 ? 9.518 17.403 -11.433 1.00 88.94 176 GLU A CA 1
ATOM 1396 C C . GLU A 1 176 ? 8.166 16.794 -11.826 1.00 88.94 176 GLU A C 1
ATOM 1398 O O . GLU A 1 176 ? 7.145 17.461 -11.733 1.00 88.94 176 GLU A O 1
ATOM 1403 N N . ALA A 1 177 ? 8.130 15.503 -12.166 1.00 89.56 177 ALA A N 1
ATOM 1404 C CA . ALA A 1 177 ? 6.897 14.802 -12.516 1.00 89.56 177 ALA A CA 1
ATOM 1405 C C . ALA A 1 177 ? 5.871 14.775 -11.372 1.00 89.56 177 ALA A C 1
ATOM 1407 O O . ALA A 1 177 ? 4.670 14.871 -11.613 1.00 89.56 177 ALA A O 1
ATOM 1408 N N . TYR A 1 178 ? 6.339 14.612 -10.134 1.00 91.69 178 TYR A N 1
ATOM 1409 C CA . TYR A 1 178 ? 5.483 14.617 -8.949 1.00 91.69 178 TYR A CA 1
ATOM 1410 C C . TYR A 1 178 ? 4.884 16.001 -8.698 1.00 91.69 178 TYR A C 1
ATOM 1412 O O . TYR A 1 178 ? 3.692 16.110 -8.427 1.00 91.69 178 TYR A O 1
ATOM 1420 N N . GLU A 1 179 ? 5.690 17.055 -8.846 1.00 90.38 179 GLU A N 1
ATOM 1421 C CA . GLU A 1 179 ? 5.237 18.443 -8.727 1.00 90.38 179 GLU A CA 1
ATOM 1422 C C . GLU A 1 179 ? 4.251 18.815 -9.846 1.00 90.38 179 GLU A C 1
ATOM 1424 O O . GLU A 1 179 ? 3.183 19.354 -9.560 1.00 90.38 179 GLU A O 1
ATOM 1429 N N . GLU A 1 180 ? 4.561 18.479 -11.105 1.00 88.75 180 GLU A N 1
ATOM 1430 C CA . GLU A 1 180 ? 3.703 18.735 -12.275 1.00 88.75 180 GLU A CA 1
ATOM 1431 C C . GLU A 1 180 ? 2.313 18.103 -12.126 1.00 88.75 180 GLU A C 1
ATOM 1433 O O . GLU A 1 180 ? 1.310 18.696 -12.526 1.00 88.75 180 GLU A O 1
ATOM 1438 N N . ARG A 1 181 ? 2.252 16.902 -11.542 1.00 87.75 181 ARG A N 1
ATOM 1439 C CA . ARG A 1 181 ? 1.012 16.133 -11.374 1.00 87.75 181 ARG A CA 1
ATOM 1440 C C . ARG A 1 181 ? 0.334 16.337 -10.020 1.00 87.75 181 ARG A C 1
ATOM 1442 O O . ARG A 1 181 ? -0.756 15.807 -9.823 1.00 87.75 181 ARG A O 1
ATOM 1449 N N . ALA A 1 182 ? 0.940 17.116 -9.120 1.00 89.62 182 ALA A N 1
ATOM 1450 C CA . ALA A 1 182 ? 0.508 17.274 -7.731 1.00 89.62 182 ALA A CA 1
ATOM 1451 C C . ALA A 1 182 ? 0.328 15.924 -7.003 1.00 89.62 182 ALA A C 1
ATOM 1453 O O . ALA A 1 182 ? -0.641 15.731 -6.270 1.00 89.62 182 ALA A O 1
ATOM 1454 N N . GLY A 1 183 ? 1.257 14.996 -7.240 1.00 91.56 183 GLY A N 1
ATOM 1455 C CA . GLY A 1 183 ? 1.202 13.624 -6.743 1.00 91.56 183 GLY A CA 1
ATOM 1456 C C . GLY A 1 183 ? 1.245 12.568 -7.851 1.00 91.56 183 GLY A C 1
ATOM 1457 O O . GLY A 1 183 ? 1.000 12.835 -9.027 1.00 91.56 183 GLY A O 1
ATOM 1458 N N . PHE A 1 184 ? 1.558 11.333 -7.470 1.00 91.94 184 PHE A N 1
ATOM 1459 C CA . PHE A 1 184 ? 1.433 10.148 -8.323 1.00 91.94 184 PHE A CA 1
ATOM 1460 C C . PHE A 1 184 ? 0.174 9.330 -8.026 1.00 91.94 184 PHE A C 1
ATOM 1462 O O . PHE A 1 184 ? -0.235 8.524 -8.864 1.00 91.94 184 PHE A O 1
ATOM 1469 N N . GLY A 1 185 ? -0.437 9.508 -6.855 1.00 93.25 185 GLY A N 1
ATOM 1470 C CA . GLY A 1 185 ? -1.563 8.705 -6.395 1.00 93.25 185 GLY A CA 1
ATOM 1471 C C . GLY A 1 185 ? -1.153 7.332 -5.850 1.00 93.25 185 GLY A C 1
ATOM 1472 O O . GLY A 1 185 ? -0.207 6.680 -6.309 1.00 93.25 185 GLY A O 1
ATOM 1473 N N . MET A 1 186 ? -1.941 6.820 -4.901 1.00 95.12 186 MET A N 1
ATOM 1474 C CA . MET A 1 186 ? -1.711 5.503 -4.291 1.00 95.12 186 MET A CA 1
ATOM 1475 C C . MET A 1 186 ? -1.762 4.353 -5.307 1.00 95.12 186 MET A C 1
ATOM 1477 O O . MET A 1 186 ? -1.018 3.375 -5.191 1.00 95.12 186 MET A O 1
ATOM 1481 N N . LYS A 1 187 ? -2.649 4.439 -6.306 1.00 95.12 187 LYS A N 1
ATOM 1482 C CA . LYS A 1 187 ? -2.928 3.333 -7.232 1.00 95.12 187 LYS A CA 1
ATOM 1483 C C . LYS A 1 187 ? -1.751 3.040 -8.180 1.00 95.12 187 LYS A C 1
ATOM 1485 O O . LYS A 1 187 ? -1.340 1.874 -8.219 1.00 95.12 187 LYS A O 1
ATOM 1490 N N . PRO A 1 188 ? -1.135 4.029 -8.865 1.00 94.50 188 PRO A N 1
ATOM 1491 C CA . PRO A 1 188 ? 0.096 3.799 -9.625 1.00 94.50 188 PRO A CA 1
ATOM 1492 C C . PRO A 1 188 ? 1.252 3.290 -8.763 1.00 94.50 188 PRO A C 1
ATOM 1494 O O . PRO A 1 188 ? 1.942 2.352 -9.162 1.00 94.50 188 PRO A O 1
ATOM 1497 N N . ILE A 1 189 ? 1.429 3.825 -7.550 1.00 96.62 189 ILE A N 1
ATOM 1498 C CA . ILE A 1 189 ? 2.477 3.356 -6.629 1.00 96.62 189 ILE A CA 1
ATOM 1499 C C . ILE A 1 189 ? 2.247 1.889 -6.244 1.00 96.62 189 ILE A C 1
ATOM 1501 O O . ILE A 1 189 ? 3.171 1.076 -6.289 1.00 96.62 189 ILE A O 1
ATOM 1505 N N . CYS A 1 190 ? 1.009 1.510 -5.920 1.00 97.00 190 CYS A N 1
ATOM 1506 C CA . CYS A 1 190 ? 0.664 0.133 -5.574 1.00 97.00 190 CYS A CA 1
ATOM 1507 C C . CYS A 1 190 ? 0.880 -0.835 -6.753 1.00 97.00 190 CYS A C 1
ATOM 1509 O O . CYS A 1 190 ? 1.311 -1.977 -6.554 1.00 97.00 190 CYS A O 1
ATOM 1511 N N . ALA A 1 191 ? 0.681 -0.372 -7.992 1.00 97.00 191 ALA A N 1
ATOM 1512 C CA . ALA A 1 191 ? 0.972 -1.157 -9.190 1.00 97.00 191 ALA A CA 1
ATOM 1513 C C . ALA A 1 191 ? 2.465 -1.505 -9.344 1.00 97.00 191 ALA A C 1
ATOM 1515 O O . ALA A 1 191 ? 2.780 -2.529 -9.951 1.00 97.00 191 ALA A O 1
ATOM 1516 N N . ILE A 1 192 ? 3.388 -0.744 -8.740 1.00 97.38 192 ILE A N 1
ATOM 1517 C CA . ILE A 1 192 ? 4.817 -1.107 -8.677 1.00 97.38 192 ILE A CA 1
ATOM 1518 C C . ILE A 1 192 ? 5.004 -2.406 -7.889 1.00 97.38 192 ILE A C 1
ATOM 1520 O O . ILE A 1 192 ? 5.727 -3.301 -8.331 1.00 97.38 192 ILE A O 1
ATOM 1524 N N . PHE A 1 193 ? 4.333 -2.541 -6.741 1.00 97.31 193 PHE A N 1
ATOM 1525 C CA . PHE A 1 193 ? 4.406 -3.748 -5.910 1.00 97.31 193 PHE A CA 1
ATOM 1526 C C . PHE A 1 193 ? 3.721 -4.934 -6.591 1.00 97.31 193 PHE A C 1
ATOM 1528 O O . PHE A 1 193 ? 4.234 -6.051 -6.560 1.00 97.31 193 PHE A O 1
ATOM 1535 N N . ALA A 1 194 ? 2.604 -4.681 -7.275 1.00 97.75 194 ALA A N 1
ATOM 1536 C CA . ALA A 1 194 ? 1.940 -5.684 -8.094 1.00 97.75 194 ALA A CA 1
ATOM 1537 C C . ALA A 1 194 ? 2.856 -6.194 -9.221 1.00 97.75 194 ALA A C 1
ATOM 1539 O O . ALA A 1 194 ? 3.046 -7.400 -9.368 1.00 97.75 194 ALA A O 1
ATOM 1540 N N . CYS A 1 195 ? 3.488 -5.286 -9.970 1.00 96.88 195 CYS A N 1
ATOM 1541 C CA . CYS A 1 195 ? 4.440 -5.632 -11.025 1.00 96.88 195 CYS A CA 1
ATOM 1542 C C . CYS A 1 195 ? 5.651 -6.400 -10.474 1.00 96.88 195 CYS A C 1
ATOM 1544 O O . CYS A 1 195 ? 6.128 -7.338 -11.109 1.00 96.88 195 CYS A O 1
ATOM 1546 N N . TYR A 1 196 ? 6.123 -6.053 -9.276 1.00 96.56 196 TYR A N 1
ATOM 1547 C CA . TYR A 1 196 ? 7.197 -6.775 -8.597 1.00 96.56 196 TYR A CA 1
ATOM 1548 C C . TYR A 1 196 ? 6.821 -8.233 -8.277 1.00 96.56 196 TYR A C 1
ATOM 1550 O O . TYR A 1 196 ? 7.610 -9.136 -8.557 1.00 96.56 196 TYR A O 1
ATOM 1558 N N . ASN A 1 197 ? 5.613 -8.485 -7.759 1.00 96.25 197 ASN A N 1
ATOM 1559 C CA . ASN A 1 197 ? 5.123 -9.848 -7.517 1.00 96.25 197 ASN A CA 1
ATOM 1560 C C . ASN A 1 197 ? 5.009 -10.653 -8.814 1.00 96.25 197 ASN A C 1
ATOM 1562 O O . ASN A 1 197 ? 5.474 -11.787 -8.876 1.00 96.25 197 ASN A O 1
ATOM 1566 N N . LEU A 1 198 ? 4.442 -10.049 -9.864 1.00 96.62 198 LEU A N 1
ATOM 1567 C CA . LEU A 1 198 ? 4.348 -10.676 -11.185 1.00 96.62 198 LEU A CA 1
ATOM 1568 C C . LEU A 1 198 ? 5.729 -11.005 -11.754 1.00 96.62 198 LEU A C 1
ATOM 1570 O O . LEU A 1 198 ? 5.929 -12.066 -12.333 1.00 96.62 198 LEU A O 1
ATOM 1574 N N . ALA A 1 199 ? 6.703 -10.117 -11.563 1.00 94.25 199 ALA A N 1
ATOM 1575 C CA . ALA A 1 199 ? 8.066 -10.360 -12.004 1.00 94.25 199 ALA A CA 1
ATOM 1576 C C . ALA A 1 199 ? 8.705 -11.542 -11.270 1.00 94.25 199 ALA A C 1
ATOM 1578 O O . ALA A 1 199 ? 9.442 -12.297 -11.896 1.00 94.25 199 ALA A O 1
ATOM 1579 N N . LYS A 1 200 ? 8.416 -11.733 -9.977 1.00 93.81 200 LYS A N 1
ATOM 1580 C CA . LYS A 1 200 ? 8.856 -12.925 -9.238 1.00 93.81 200 LYS A CA 1
ATOM 1581 C C . LYS A 1 200 ? 8.190 -14.196 -9.743 1.00 93.81 200 LYS A C 1
ATOM 1583 O O . LYS A 1 200 ? 8.894 -15.169 -9.979 1.00 93.81 200 LYS A O 1
ATOM 1588 N N . GLU A 1 201 ? 6.875 -14.159 -9.947 1.00 94.94 201 GLU A N 1
ATOM 1589 C CA . GLU A 1 201 ? 6.102 -15.288 -10.481 1.00 94.94 201 GLU A CA 1
ATOM 1590 C C . GLU A 1 201 ? 6.611 -15.724 -11.861 1.00 94.94 201 GLU A C 1
ATOM 1592 O O . GLU A 1 201 ? 6.734 -16.908 -12.145 1.00 94.94 201 GLU A O 1
ATOM 1597 N N . TYR A 1 202 ? 6.970 -14.765 -12.716 1.00 92.31 202 TYR A N 1
ATOM 1598 C CA . TYR A 1 202 ? 7.524 -15.034 -14.045 1.00 92.31 202 TYR A CA 1
ATOM 1599 C C . TYR A 1 202 ? 9.043 -15.261 -14.052 1.00 92.31 202 TYR A C 1
ATOM 1601 O O . TYR A 1 202 ? 9.648 -15.253 -15.125 1.00 92.31 202 TYR A O 1
ATOM 1609 N N . GLU A 1 203 ? 9.678 -15.392 -12.882 1.00 90.56 203 GLU A N 1
ATOM 1610 C CA . GLU A 1 203 ? 11.132 -15.548 -12.716 1.00 90.56 203 GLU A CA 1
ATOM 1611 C C . GLU A 1 203 ? 11.959 -14.469 -13.455 1.00 90.56 203 GLU A C 1
ATOM 1613 O O . GLU A 1 203 ? 13.095 -14.668 -13.894 1.00 90.56 203 GLU A O 1
ATOM 1618 N N . ASN A 1 204 ? 11.393 -13.270 -13.582 1.00 87.56 204 ASN A N 1
ATOM 1619 C CA . ASN A 1 204 ? 11.967 -12.145 -14.301 1.00 87.56 204 ASN A CA 1
ATOM 1620 C C . ASN A 1 204 ? 12.718 -11.205 -13.354 1.00 87.56 204 ASN A C 1
ATOM 1622 O O . ASN A 1 204 ? 12.237 -10.136 -12.962 1.00 87.56 204 ASN A O 1
ATOM 1626 N N . SER A 1 205 ? 13.949 -11.592 -13.022 1.00 86.38 205 SER A N 1
ATOM 1627 C CA . SER A 1 205 ? 14.818 -10.837 -12.110 1.00 86.38 205 SER A CA 1
ATOM 1628 C C . SER A 1 205 ? 15.038 -9.381 -12.531 1.00 86.38 205 SER A C 1
ATOM 1630 O O . SER A 1 205 ? 15.143 -8.508 -11.676 1.00 86.38 205 SER A O 1
ATOM 1632 N N . LYS A 1 206 ? 15.059 -9.083 -13.834 1.00 83.25 206 LYS A N 1
ATOM 1633 C CA . LYS A 1 206 ? 15.286 -7.720 -14.335 1.00 83.25 206 LYS A CA 1
ATOM 1634 C C . LYS A 1 206 ? 14.121 -6.791 -14.025 1.00 83.25 206 LYS A C 1
ATOM 1636 O O . LYS A 1 206 ? 14.339 -5.693 -13.521 1.00 83.25 206 LYS A O 1
ATOM 1641 N N . VAL A 1 207 ? 12.892 -7.230 -14.301 1.00 86.94 207 VAL A N 1
ATOM 1642 C CA . VAL A 1 207 ? 11.697 -6.443 -13.961 1.00 86.94 207 VAL A CA 1
ATOM 1643 C C . VAL A 1 207 ? 11.549 -6.343 -12.443 1.00 86.94 207 VAL A C 1
ATOM 1645 O O . VAL A 1 207 ? 11.252 -5.265 -11.936 1.00 86.94 207 VAL A O 1
ATOM 1648 N N . ALA A 1 208 ? 11.864 -7.405 -11.696 1.00 90.44 208 ALA A N 1
ATOM 1649 C CA . ALA A 1 208 ? 11.863 -7.350 -10.235 1.00 90.44 208 ALA A CA 1
ATOM 1650 C C . ALA A 1 208 ? 12.855 -6.298 -9.697 1.00 90.44 208 ALA A C 1
ATOM 1652 O O . ALA A 1 208 ? 12.509 -5.515 -8.813 1.00 90.44 208 ALA A O 1
ATOM 1653 N N . ILE A 1 209 ? 14.065 -6.217 -10.263 1.00 87.75 209 ILE A N 1
ATOM 1654 C CA . ILE A 1 209 ? 15.054 -5.188 -9.904 1.00 87.75 209 ILE A CA 1
ATOM 1655 C C . ILE A 1 209 ? 14.544 -3.785 -10.261 1.00 87.75 209 ILE A C 1
ATOM 1657 O O . ILE A 1 209 ? 14.637 -2.886 -9.422 1.00 87.75 209 ILE A O 1
ATOM 1661 N N . LEU A 1 210 ? 13.978 -3.595 -11.460 1.00 87.31 210 LEU A N 1
ATOM 1662 C CA . LEU A 1 210 ? 13.380 -2.325 -11.890 1.00 87.31 210 LEU A CA 1
ATOM 1663 C C . LEU A 1 210 ? 12.303 -1.857 -10.900 1.00 87.31 210 LEU A C 1
ATOM 1665 O O . LEU A 1 210 ? 12.403 -0.756 -10.356 1.00 87.31 210 LEU A O 1
ATOM 1669 N N . CYS A 1 211 ? 11.317 -2.706 -10.605 1.00 92.25 211 CYS A N 1
ATOM 1670 C CA . CYS A 1 211 ? 10.248 -2.390 -9.659 1.00 92.25 211 CYS A CA 1
ATOM 1671 C C . CYS A 1 211 ? 10.796 -2.133 -8.251 1.00 92.25 211 CYS A C 1
ATOM 1673 O O . CYS A 1 211 ? 10.360 -1.199 -7.584 1.00 92.25 211 CYS A O 1
ATOM 1675 N N . GLY A 1 212 ? 11.802 -2.894 -7.807 1.00 92.38 212 GLY A N 1
ATOM 1676 C CA . GLY A 1 212 ? 12.456 -2.668 -6.519 1.00 92.38 212 GLY A CA 1
ATOM 1677 C C . GLY A 1 212 ? 13.220 -1.341 -6.440 1.00 92.38 212 GLY A C 1
ATOM 1678 O O . GLY A 1 212 ? 13.351 -0.762 -5.361 1.00 92.38 212 GLY A O 1
ATOM 1679 N N . ARG A 1 213 ? 13.738 -0.820 -7.558 1.00 89.69 213 ARG A N 1
ATOM 1680 C CA . ARG A 1 213 ? 14.327 0.530 -7.620 1.00 89.69 213 ARG A CA 1
ATOM 1681 C C . ARG A 1 213 ? 13.254 1.610 -7.608 1.00 89.69 213 ARG A C 1
ATOM 1683 O O . ARG A 1 213 ? 13.356 2.512 -6.783 1.00 89.69 213 ARG A O 1
ATOM 1690 N N . LEU A 1 214 ? 12.216 1.477 -8.433 1.00 91.06 214 LEU A N 1
ATOM 1691 C CA . LEU A 1 214 ? 11.077 2.403 -8.446 1.00 91.06 214 LEU A CA 1
ATOM 1692 C C . LEU A 1 214 ? 10.433 2.517 -7.061 1.00 91.06 214 LEU A C 1
ATOM 1694 O O . LEU A 1 214 ? 10.298 3.617 -6.536 1.00 91.06 214 LEU A O 1
ATOM 1698 N N . ALA A 1 215 ? 10.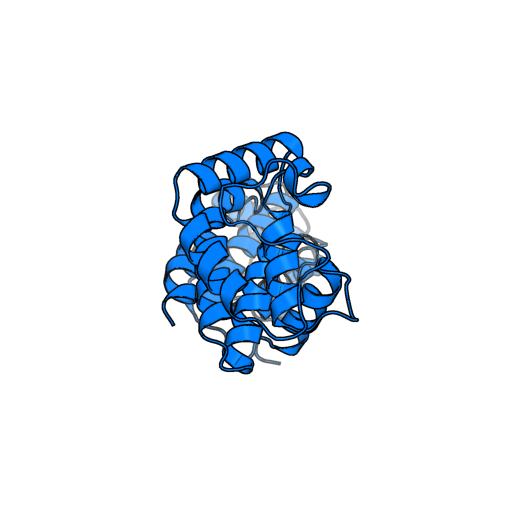144 1.385 -6.416 1.00 93.94 215 ALA A N 1
ATOM 1699 C CA . ALA A 1 215 ? 9.588 1.344 -5.068 1.00 93.94 215 ALA A CA 1
ATOM 1700 C C . ALA A 1 215 ? 10.473 2.083 -4.051 1.00 93.94 215 ALA A C 1
ATOM 1702 O O . ALA A 1 215 ? 9.968 2.856 -3.244 1.00 93.94 215 ALA A O 1
ATOM 1703 N N . ARG A 1 216 ? 11.801 1.911 -4.119 1.00 91.75 216 ARG A N 1
ATOM 1704 C CA . ARG A 1 216 ? 12.744 2.629 -3.245 1.00 91.75 216 ARG A CA 1
ATOM 1705 C C . ARG A 1 216 ? 12.780 4.134 -3.496 1.00 91.75 216 ARG A C 1
ATOM 1707 O O . ARG A 1 216 ? 13.062 4.866 -2.553 1.00 91.75 216 ARG A O 1
ATOM 1714 N N . GLN A 1 217 ? 12.532 4.596 -4.721 1.00 89.88 217 GLN A N 1
ATOM 1715 C CA . GLN A 1 217 ? 12.386 6.030 -4.983 1.00 89.88 217 GLN A CA 1
ATOM 1716 C C . GLN A 1 217 ? 11.049 6.549 -4.448 1.00 89.88 217 GLN A C 1
ATOM 1718 O O . GLN A 1 217 ? 11.040 7.545 -3.732 1.00 89.88 217 GLN A O 1
ATOM 1723 N N . MET A 1 218 ? 9.948 5.818 -4.656 1.00 93.56 218 MET A N 1
ATOM 1724 C CA . MET A 1 218 ? 8.643 6.179 -4.084 1.00 93.56 218 MET A CA 1
ATOM 1725 C C . MET A 1 218 ? 8.679 6.253 -2.555 1.00 93.56 218 MET A C 1
ATOM 1727 O O . MET A 1 218 ? 8.119 7.181 -1.986 1.00 93.56 218 MET A O 1
ATOM 1731 N N . MET A 1 219 ? 9.395 5.347 -1.882 1.00 92.75 219 MET A N 1
ATOM 1732 C CA . MET A 1 219 ? 9.600 5.399 -0.426 1.00 92.75 219 MET A CA 1
ATOM 1733 C C . MET A 1 219 ? 10.276 6.686 0.060 1.00 92.75 219 MET A C 1
ATOM 1735 O O . MET A 1 219 ? 10.081 7.074 1.203 1.00 92.75 219 MET A O 1
ATOM 1739 N N . LYS A 1 220 ? 11.110 7.323 -0.769 1.00 90.06 220 LYS A N 1
ATOM 1740 C CA . LYS A 1 220 ? 11.811 8.562 -0.402 1.00 90.06 220 LYS A CA 1
ATOM 1741 C C . LYS A 1 220 ? 11.008 9.817 -0.718 1.00 90.06 220 LYS A C 1
ATOM 1743 O O . LYS A 1 220 ? 11.293 10.853 -0.131 1.00 90.06 220 LYS A O 1
ATOM 1748 N N . GLN A 1 221 ? 10.105 9.729 -1.689 1.00 89.06 221 GLN A N 1
ATOM 1749 C CA . GLN A 1 221 ? 9.516 10.895 -2.336 1.00 89.06 221 GLN A CA 1
ATOM 1750 C C . GLN A 1 221 ? 8.003 10.998 -2.135 1.00 89.06 221 GLN A C 1
ATOM 1752 O O . GLN A 1 221 ? 7.513 12.092 -1.916 1.00 89.06 221 GLN A O 1
ATOM 1757 N N . ALA A 1 222 ? 7.275 9.884 -2.235 1.00 93.31 222 ALA A N 1
ATOM 1758 C CA . ALA A 1 222 ? 5.827 9.911 -2.429 1.00 93.31 222 ALA A CA 1
ATOM 1759 C C . ALA A 1 222 ? 5.057 9.121 -1.363 1.00 93.31 222 ALA A C 1
ATOM 1761 O O . ALA A 1 222 ? 4.009 9.562 -0.921 1.00 93.31 222 ALA A O 1
ATOM 1762 N N . ILE A 1 223 ? 5.556 7.967 -0.901 1.00 94.88 223 ILE A N 1
ATOM 1763 C CA . ILE A 1 223 ? 4.770 7.057 -0.043 1.00 94.88 223 ILE A CA 1
ATOM 1764 C C . ILE A 1 223 ? 4.297 7.714 1.258 1.00 94.88 223 ILE A C 1
ATOM 1766 O O . ILE A 1 223 ? 3.176 7.454 1.687 1.00 94.88 223 ILE A O 1
ATOM 1770 N N . ASP A 1 224 ? 5.136 8.537 1.884 1.00 92.50 224 ASP A N 1
ATOM 1771 C CA . ASP A 1 224 ? 4.792 9.185 3.152 1.00 92.50 224 ASP A CA 1
ATOM 1772 C C . ASP A 1 224 ? 3.658 10.214 3.001 1.00 92.50 224 ASP A C 1
ATOM 1774 O O . ASP A 1 224 ? 2.889 10.393 3.944 1.00 92.50 224 ASP A O 1
ATOM 1778 N N . GLU A 1 225 ? 3.533 10.839 1.828 1.00 92.56 225 GLU A N 1
ATOM 1779 C CA . GLU A 1 225 ? 2.490 11.824 1.514 1.00 92.56 225 GLU A CA 1
ATOM 1780 C C . GLU A 1 225 ? 1.240 11.156 0.927 1.00 92.56 225 GLU A C 1
ATOM 1782 O O . GLU A 1 225 ? 0.124 11.434 1.351 1.00 92.56 225 GLU A O 1
ATOM 1787 N N . GLU A 1 226 ? 1.432 10.224 -0.005 1.00 94.69 226 GLU A N 1
ATOM 1788 C CA . GLU A 1 226 ? 0.364 9.567 -0.764 1.00 94.69 226 GLU A CA 1
ATOM 1789 C C . GLU A 1 226 ? -0.413 8.549 0.067 1.00 94.69 226 GLU A C 1
ATOM 1791 O O . GLU A 1 226 ? -1.582 8.314 -0.201 1.00 94.69 226 GLU A O 1
ATOM 1796 N N . PHE A 1 227 ? 0.209 7.921 1.070 1.00 94.56 227 PHE A N 1
ATOM 1797 C CA . PHE A 1 227 ? -0.447 6.953 1.954 1.00 94.56 227 PHE A CA 1
ATOM 1798 C C . PHE A 1 227 ? -0.652 7.555 3.346 1.00 94.56 227 PHE A C 1
ATOM 1800 O O . PHE A 1 227 ? -0.008 7.136 4.314 1.00 94.56 227 PHE A O 1
ATOM 1807 N N . GLU A 1 228 ? -1.553 8.532 3.466 1.00 89.69 228 GLU A N 1
ATOM 1808 C CA . GLU A 1 228 ? -1.839 9.203 4.739 1.00 89.69 228 GLU A CA 1
ATOM 1809 C C . GLU A 1 228 ? -2.121 8.192 5.873 1.00 89.69 228 GLU A C 1
ATOM 1811 O O . GLU A 1 228 ? -2.815 7.187 5.704 1.00 89.69 228 GLU A O 1
ATOM 1816 N N . GLY A 1 229 ? -1.497 8.401 7.037 1.00 87.44 229 GLY A N 1
ATOM 1817 C CA . GLY A 1 229 ? -1.633 7.522 8.208 1.00 87.44 229 GLY A CA 1
ATOM 1818 C C . GLY A 1 229 ? -0.914 6.162 8.123 1.00 87.44 229 GLY A C 1
ATOM 1819 O O . GLY A 1 229 ? -0.756 5.499 9.156 1.00 87.44 229 GLY A O 1
ATOM 1820 N N . LEU A 1 230 ? -0.426 5.768 6.940 1.00 94.19 230 LEU A N 1
ATOM 1821 C CA . LEU A 1 230 ? 0.209 4.473 6.657 1.00 94.19 230 LEU A CA 1
ATOM 1822 C C . LEU A 1 230 ? 1.657 4.590 6.148 1.00 94.19 230 LEU A C 1
ATOM 1824 O O . LEU A 1 230 ? 2.448 3.676 6.379 1.00 94.19 230 LEU A O 1
ATOM 1828 N N . GLY A 1 231 ? 2.024 5.687 5.484 1.00 93.06 231 GLY A N 1
ATOM 1829 C CA . GLY A 1 231 ? 3.235 5.803 4.666 1.00 93.06 231 GLY A CA 1
ATOM 1830 C C . GLY A 1 231 ? 4.527 5.411 5.382 1.00 93.06 231 GLY A C 1
ATOM 1831 O O . GLY A 1 231 ? 5.266 4.555 4.897 1.00 93.06 231 GLY A O 1
ATOM 1832 N N . ARG A 1 232 ? 4.734 5.894 6.613 1.00 91.69 232 ARG A N 1
ATOM 1833 C CA . ARG A 1 232 ? 5.907 5.525 7.425 1.00 91.69 232 ARG A CA 1
ATOM 1834 C C . ARG A 1 232 ? 5.976 4.022 7.719 1.00 91.69 232 ARG A C 1
ATOM 1836 O O . ARG A 1 232 ? 7.047 3.418 7.616 1.00 91.69 232 ARG A O 1
ATOM 1843 N N . ASP A 1 233 ? 4.851 3.422 8.106 1.00 93.12 233 ASP A N 1
ATOM 1844 C CA . ASP A 1 233 ? 4.772 1.990 8.412 1.00 93.12 233 ASP A CA 1
ATOM 1845 C C . ASP A 1 233 ? 4.978 1.159 7.129 1.00 93.12 233 ASP A C 1
ATOM 1847 O O . ASP A 1 233 ? 5.705 0.160 7.144 1.00 93.12 233 ASP A O 1
ATOM 1851 N N . LEU A 1 234 ? 4.427 1.626 6.002 1.00 95.06 234 LEU A N 1
ATOM 1852 C CA . LEU A 1 234 ? 4.588 1.026 4.678 1.00 95.06 234 LEU A CA 1
ATOM 1853 C C . LEU A 1 234 ? 6.037 1.080 4.192 1.00 95.06 234 LEU A C 1
ATOM 1855 O O . LEU A 1 234 ? 6.582 0.047 3.809 1.00 95.06 234 LEU A O 1
ATOM 1859 N N . SER A 1 235 ? 6.707 2.226 4.282 1.00 93.50 235 SER A N 1
ATOM 1860 C CA . SER A 1 235 ? 8.135 2.375 3.971 1.00 93.50 235 SER A CA 1
ATOM 1861 C C . SER A 1 235 ? 9.006 1.442 4.828 1.00 93.50 235 SER A C 1
ATOM 1863 O O . SER A 1 235 ? 9.932 0.785 4.329 1.00 93.50 235 SER A O 1
ATOM 1865 N N . GLY A 1 236 ? 8.677 1.301 6.117 1.00 91.69 236 GLY A N 1
ATOM 1866 C CA . GLY A 1 236 ? 9.322 0.340 7.014 1.00 91.69 236 GLY A CA 1
ATOM 1867 C C . GLY A 1 236 ? 9.137 -1.113 6.564 1.00 91.69 236 GLY A C 1
ATOM 1868 O O . GLY A 1 236 ? 10.109 -1.869 6.485 1.00 91.69 236 GLY A O 1
ATOM 1869 N N . TYR A 1 237 ? 7.910 -1.501 6.206 1.00 92.25 237 TYR A N 1
ATOM 1870 C CA . TYR A 1 237 ? 7.603 -2.837 5.687 1.00 92.25 237 TYR A CA 1
ATOM 1871 C C . TYR A 1 237 ? 8.322 -3.116 4.359 1.00 92.25 237 TYR A C 1
ATOM 1873 O O . TYR A 1 237 ? 8.994 -4.145 4.218 1.00 92.25 237 TYR A O 1
ATOM 1881 N N . LEU A 1 238 ? 8.258 -2.181 3.407 1.00 92.50 238 LEU A N 1
ATOM 1882 C CA . LEU A 1 238 ? 8.831 -2.319 2.065 1.00 92.50 238 LEU A CA 1
ATOM 1883 C C . LEU A 1 238 ? 10.348 -2.518 2.082 1.00 92.50 238 LEU A C 1
ATOM 1885 O O . LEU A 1 238 ? 10.884 -3.290 1.285 1.00 92.50 238 LEU A O 1
ATOM 1889 N N . SER A 1 239 ? 11.038 -1.910 3.050 1.00 87.19 239 SER A N 1
ATOM 1890 C CA . SER A 1 239 ? 12.478 -2.107 3.266 1.00 87.19 239 SER A CA 1
ATOM 1891 C C . SER A 1 239 ? 12.868 -3.572 3.499 1.00 87.19 239 SER A C 1
ATOM 1893 O O . SER A 1 239 ? 14.007 -3.952 3.217 1.00 87.19 239 SER A O 1
ATOM 1895 N N . SER A 1 240 ? 11.946 -4.386 4.025 1.00 84.88 240 SER A N 1
ATOM 1896 C CA . SER A 1 240 ? 12.112 -5.835 4.200 1.00 84.88 240 SER A CA 1
ATOM 1897 C C . SER A 1 240 ? 11.541 -6.635 3.027 1.00 84.88 240 SER A C 1
ATOM 1899 O O . SER A 1 240 ? 12.191 -7.562 2.549 1.00 84.88 240 SER A O 1
ATOM 1901 N N . PHE A 1 241 ? 10.380 -6.228 2.509 1.00 83.69 241 PHE A N 1
ATOM 1902 C CA . PHE A 1 241 ? 9.683 -6.868 1.390 1.00 83.69 241 PHE A CA 1
ATOM 1903 C C . PHE A 1 241 ? 10.543 -6.953 0.120 1.00 83.69 241 PHE A C 1
ATOM 1905 O O . PHE A 1 241 ? 10.575 -7.988 -0.538 1.00 83.69 241 PHE A O 1
ATOM 1912 N N . LEU A 1 242 ? 11.290 -5.888 -0.190 1.00 84.62 242 LEU A N 1
ATOM 1913 C CA . LEU A 1 242 ? 12.106 -5.781 -1.406 1.00 84.62 242 LEU A CA 1
ATOM 1914 C C . LEU A 1 242 ? 13.476 -6.482 -1.318 1.00 84.62 242 LEU A C 1
ATOM 1916 O O . LEU A 1 242 ? 14.234 -6.446 -2.287 1.00 84.62 242 LEU A O 1
ATOM 1920 N N . ARG A 1 243 ? 13.840 -7.064 -0.164 1.00 74.12 243 ARG A N 1
ATOM 1921 C CA . ARG A 1 243 ? 15.115 -7.794 0.019 1.00 74.12 243 ARG A CA 1
ATOM 1922 C C . ARG A 1 243 ? 15.035 -9.270 -0.370 1.00 74.12 243 ARG A C 1
ATOM 1924 O O . ARG A 1 243 ? 16.081 -9.898 -0.527 1.00 74.12 243 ARG A O 1
ATOM 1931 N N . HIS A 1 244 ? 13.824 -9.809 -0.452 1.00 51.62 244 HIS A N 1
ATOM 1932 C CA . HIS A 1 244 ? 13.534 -11.196 -0.820 1.00 51.62 244 HIS A CA 1
ATOM 1933 C C . HIS A 1 244 ? 13.101 -11.287 -2.273 1.00 51.62 244 HIS A C 1
ATOM 1935 O O . HIS A 1 244 ? 12.695 -12.380 -2.719 1.00 51.62 244 HIS A O 1
#